Protein 8FFF (pdb70)

Sequence (351 aa):
KENICIVFGGKEHEVSILTAQNVLNAIDKDKYHVDIIYITNDGDWRKQNNITAEIKSTDELHLENGEALEISQLLKESSSGQPYDAVFPLLHGPNGEDGTIQGLFEVLDVPYVGNGVLSAASSMDKLVMKQLFEHRGLPQLPYISFLRSEYEKYEHNILKLVNDKLNYPVFVKPANLGSSVGISKCNNEAELKEGIKEAFQFDRKLVIEQGVNAREIEVAVLGNDYPEATWPGEVVKDVAFYDYKKYKDGKVQLQIPADLDEDVQLTLRNMALEAFKATDCSGLVRADFFVTEDNQIYINETNAMPGFTAFSMYPKLWENMGLSYPELITKLIELAKERHQDKQKNKYKID

InterPro domains:
  IPR000291 D-alanine--D-alanine ligase/VANA/B/C, conserved site [PS00843] (96-107)
  IPR000291 D-alanine--D-alanine ligase/VANA/B/C, conserved site [PS00844] (284-312)
  IPR005905 D-alanine--D-alanine ligase [MF_00047] (4-342)
  IPR005905 D-alanine--D-alanine ligase [PIRSF039102] (1-349)
  IPR005905 D-alanine--D-alanine ligase [TIGR01205] (6-341)
  IPR011095 D-alanine--D-alanine ligase, C-terminal [PF07478] (136-339)
  IPR011127 D-alanine--D-alanine ligase, N-terminal domain [PF01820] (5-118)
  IPR011761 ATP-grasp fold [PS50975] (134-339)
  IPR013815 ATP-grasp fold, subdomain 1 [G3DSA:3.30.1490.20] (144-216)
  IPR016185 Pre-ATP-grasp domain superfamily [SSF52440] (3-128)

Foldseek 3Di:
DAEEEEEAAELPGPLRLLLVLQLLQLADLVVYFYKYWYQYVVRFIFIDAGDRDRDPDSVPPCHPVHDGDDPLVRQQAHPVGHHHLEYEYSYDYLCRQLQNVLVVCVVSLHQYFFWHRQLSNQLQFQVSLVVLCVVLPFFAFFKDKDFQVCCVPQVVPRQVVCVVGEAPFKWKAAGRDPACQLIDTDGHPVRVVVSNVSNVVPHGMIMIGHDDFFFKKKWKWFAAPDIFIFQIKGQDDPGGDDDSDPPDDDAGDMDPNHPDDPVLRVVVRVSQVSSCVSSNIFGIKMWIWGQHPVGDIHTDGIHRNASRRQRDDNQVRVVVVVQHSSNSSVSSSVSSSVVSVVVVVVVVVVD

Organism: Staphylococcus aureus (NCBI:txid1280)

Solvent-accessible surface area: 17042 Å² total; per-residue (Å²): 154,40,9,0,0,0,0,0,0,3,133,105,6,133,103,4,10,84,8,0,24,31,0,0,56,18,9,80,38,121,98,4,26,0,0,3,0,19,12,14,86,114,22,56,17,57,15,19,82,69,10,94,60,96,8,141,53,56,135,71,7,98,36,98,123,11,105,61,91,140,62,71,53,2,2,66,92,2,46,55,40,101,95,12,46,0,0,0,6,8,20,54,10,98,65,6,24,42,3,66,9,10,20,51,0,67,129,64,101,12,16,10,0,4,6,3,64,130,4,2,39,5,6,48,19,27,25,50,0,8,97,61,0,109,170,108,63,13,48,28,8,46,29,13,37,9,59,107,52,73,14,124,151,114,56,149,90,21,4,129,86,0,86,91,117,2,103,55,42,0,26,0,28,6,0,64,45,68,53,51,70,15,40,42,103,2,84,71,73,78,73,0,58,62,6,0,144,104,0,35,151,97,20,137,28,0,0,0,6,30,17,45,120,16,57,68,0,23,0,0,0,14,8,32,107,191,12,110,6,0,75,0,0,11,43,68,74,151,97,48,96,108,46,63,96,105,149,126,144,71,157,91,136,47,75,35,56,3,118,14,80,72,93,10,19,86,58,0,54,88,36,0,36,58,0,4,94,15,3,108,10,11,3,0,0,30,0,14,1,30,0,21,146,92,56,89,22,33,3,26,55,6,41,5,42,2,36,4,21,30,128,20,15,0,3,57,0,22,83,65,70,64,41,43,25,65,92,0,1,31,86,1,0,56,16,5,63,104,50,38,102,59,79,77,116,92,67,64,82,137,163

Radius of gyration: 21.11 Å; Cα contacts (8 Å, |Δi|>4): 730; chains: 1; bounding box: 56×54×46 Å

Nearest PDB structures (foldseek):
  8fff-assembly1_A-2  TM=1.002E+00  e=1.259E-80  Staphylococcus aureus
  7u9k-assembly1_B  TM=9.179E-01  e=7.036E-63  Staphylococcus aureus subsp. aureus NCTC 8325
  3i12-assembly1_A  TM=8.547E-01  e=3.745E-39  Salmonella enterica subsp. enterica serovar Typhimurium
  8evx-assembly1_B  TM=8.516E-01  e=2.551E-30  Pseudomonas aeruginosa PAO1
  8evv-assembly1_A  TM=8.169E-01  e=9.381E-30  Pseudomonas aeruginosa PAO1

Secondary structure (DSSP, 8-state):
-EEEEEEEE----HHHHHHHHHHHHTS-TTTEEEEEEEE-TT--EEEEEEE-S---SGGGS-GGGSB---HHHHHHS-TTSSPPSEEEEEE-STTTSSSHHHHHHHHTT--BSS--HHHHHHHHSHHHHHHHHHHHT-----EEEEEHHHHHHHHHHHHHHHHHHS-SSEEEEESS-SSSTT-EEESSHHHHHHHHHHHTTT-SEEEEEE----EEEEEEEEESSS-EEPPPEEE--SS--------SSSS--EESS-S--HHHHHHHHHHHHHHHHHTT--EEEEEEEEE-TT--EEEEEEESS---STTSHHHHHHHHTT--HHHHHHHHHHHHHHHHHHHHHHHHHT-

Structure (mmCIF, N/CA/C/O backbone):
data_8FFF
#
_entry.id   8FFF
#
_cell.length_a   55.123
_cell.length_b   65.817
_cell.length_c   99.423
_cell.angle_alpha   90.00
_cell.angle_beta   90.00
_cell.angle_gamma   90.00
#
_symmetry.space_group_name_H-M   'P 2 21 21'
#
loop_
_entity.id
_entity.type
_entity.pdbx_description
1 polymer 'D-alanine--D-alanine ligase'
2 non-polymer 'ACETATE ION'
3 water water
#
loop_
_atom_site.group_PDB
_atom_site.id
_atom_site.type_symbol
_atom_site.label_atom_id
_atom_site.label_alt_id
_atom_site.label_comp_id
_atom_site.label_asym_id
_atom_site.label_entity_id
_atom_site.label_seq_id
_atom_site.pdbx_PDB_ins_code
_atom_site.Cartn_x
_atom_site.Cartn_y
_atom_site.Cartn_z
_atom_site.occupancy
_atom_site.B_iso_or_equiv
_atom_site.auth_seq_id
_atom_site.auth_comp_id
_atom_site.auth_asym_id
_atom_site.auth_atom_id
_atom_site.pdbx_PDB_model_num
ATOM 1 N N . LYS A 1 1 ? -29.372 15.225 22.101 1.00 52.04 3 LYS A N 1
ATOM 2 C CA . LYS A 1 1 ? -28.701 13.928 21.939 1.00 53.23 3 LYS A CA 1
ATOM 3 C C . LYS A 1 1 ? -28.034 13.778 20.586 1.00 51.04 3 LYS A C 1
ATOM 4 O O . LYS A 1 1 ? -28.549 14.268 19.582 1.00 50.27 3 LYS A O 1
ATOM 10 N N . GLU A 1 2 ? -26.898 13.080 20.568 1.00 52.90 4 GLU A N 1
ATOM 11 C CA . GLU A 1 2 ? -26.247 12.619 19.351 1.00 51.00 4 GLU A CA 1
ATOM 12 C C . GLU A 1 2 ? -26.823 11.262 18.949 1.00 48.86 4 GLU A C 1
ATOM 13 O O . GLU A 1 2 ? -27.474 10.576 19.744 1.00 46.25 4 GLU A O 1
ATOM 19 N N . ASN A 1 3 ? -26.590 10.886 17.691 1.00 46.81 5 ASN A N 1
ATOM 20 C CA . ASN A 1 3 ? -27.253 9.740 17.078 1.00 44.85 5 ASN A CA 1
ATOM 21 C C . ASN A 1 3 ? -26.200 8.755 16.600 1.00 43.81 5 ASN A C 1
ATOM 22 O O . ASN A 1 3 ? -25.429 9.070 15.689 1.00 41.02 5 ASN A O 1
ATOM 27 N N . ILE A 1 4 ? -26.195 7.559 17.198 1.00 42.42 6 ILE A N 1
ATOM 28 C CA . ILE A 1 4 ? -25.160 6.557 16.987 1.00 41.74 6 ILE A CA 1
ATOM 29 C C . ILE A 1 4 ? -25.801 5.288 16.445 1.00 42.81 6 ILE A C 1
ATOM 30 O O . ILE A 1 4 ? -26.931 4.942 16.808 1.00 39.77 6 ILE A O 1
ATOM 35 N N . CYS A 1 5 ? -25.077 4.604 15.556 1.00 38.17 7 CYS A N 1
ATOM 36 C CA . CYS A 1 5 ? -25.466 3.287 15.062 1.00 39.88 7 CYS A CA 1
ATOM 37 C C . CYS A 1 5 ? -24.272 2.343 15.167 1.00 36.34 7 CYS A C 1
ATOM 38 O O . CYS A 1 5 ? -23.202 2.615 14.608 1.00 37.41 7 CYS A O 1
ATOM 41 N N . ILE A 1 6 ? -24.449 1.255 15.902 1.00 33.62 8 ILE A N 1
ATOM 42 C CA . ILE A 1 6 ? -23.442 0.206 16.030 1.00 38.48 8 ILE A CA 1
ATOM 43 C C . ILE A 1 6 ? -23.785 -0.907 15.045 1.00 38.84 8 ILE A C 1
ATOM 44 O O . ILE A 1 6 ? -24.904 -1.440 15.067 1.00 38.44 8 ILE A O 1
ATOM 49 N N . VAL A 1 7 ? -22.840 -1.242 14.156 1.00 37.19 9 VAL A N 1
ATOM 50 C CA . VAL A 1 7 ? -22.986 -2.370 13.231 1.00 37.34 9 VAL A CA 1
ATOM 51 C C . VAL A 1 7 ? -22.121 -3.520 13.735 1.00 39.93 9 VAL A C 1
ATOM 52 O O . VAL A 1 7 ? -20.919 -3.344 13.974 1.00 38.35 9 VAL A O 1
ATOM 56 N N . PHE A 1 8 ? -22.724 -4.694 13.914 1.00 37.68 10 PHE A N 1
ATOM 57 C CA . PHE A 1 8 ? -22.025 -5.816 14.529 1.00 38.88 10 PHE A CA 1
ATOM 58 C C . PHE A 1 8 ? -22.478 -7.125 13.880 1.00 41.20 10 PHE A C 1
ATOM 59 O O . PHE A 1 8 ? -23.433 -7.161 13.103 1.00 39.66 10 PHE A O 1
ATOM 67 N N . GLY A 1 9 ? -21.773 -8.208 14.190 1.00 43.41 11 GLY A N 1
ATOM 68 C CA . GLY A 1 9 ? -22.011 -9.496 13.536 1.00 45.63 11 GLY A CA 1
ATOM 69 C C . GLY A 1 9 ? -21.068 -9.705 12.353 1.00 46.92 11 GLY A C 1
ATOM 70 O O . GLY A 1 9 ? -19.863 -9.662 12.522 1.00 51.01 11 GLY A O 1
ATOM 71 N N . GLY A 1 10 ? -21.634 -9.933 11.170 1.00 46.62 12 GLY A N 1
ATOM 72 C CA . GLY A 1 10 ? -20.849 -10.016 9.950 1.00 50.44 12 GLY A CA 1
ATOM 73 C C . GLY A 1 10 ? -20.956 -11.330 9.192 1.00 58.23 12 GLY A C 1
ATOM 74 O O . GLY A 1 10 ? -21.128 -12.392 9.802 1.00 60.08 12 GLY A O 1
ATOM 75 N N . LYS A 1 11 ? -20.846 -11.277 7.865 1.00 55.91 13 LYS A N 1
ATOM 76 C CA . LYS A 1 11 ? -20.911 -12.476 7.023 1.00 58.75 13 LYS A CA 1
ATOM 77 C C . LYS A 1 11 ? -19.751 -13.449 7.263 1.00 61.58 13 LYS A C 1
ATOM 78 O O . LYS A 1 11 ? -18.648 -13.048 7.647 1.00 62.21 13 LYS A O 1
ATOM 84 N N . GLU A 1 14 ? -18.379 -16.010 12.039 1.00 58.28 16 GLU A N 1
ATOM 85 C CA . GLU A 1 14 ? -18.690 -16.317 13.438 1.00 57.63 16 GLU A CA 1
ATOM 86 C C . GLU A 1 14 ? -18.794 -15.031 14.268 1.00 62.81 16 GLU A C 1
ATOM 87 O O . GLU A 1 14 ? -17.975 -14.118 14.165 1.00 62.51 16 GLU A O 1
ATOM 89 N N . HIS A 1 15 ? -19.800 -14.995 15.131 1.00 61.40 17 HIS A N 1
ATOM 90 C CA . HIS A 1 15 ? -20.326 -13.750 15.655 1.00 58.45 17 HIS A CA 1
ATOM 91 C C . HIS A 1 15 ? -20.117 -13.555 17.135 1.00 54.80 17 HIS A C 1
ATOM 92 O O . HIS A 1 15 ? -20.307 -12.440 17.624 1.00 53.24 17 HIS A O 1
ATOM 99 N N . GLU A 1 16 ? -19.780 -14.604 17.869 1.00 52.82 18 GLU A N 1
ATOM 100 C CA . GLU A 1 16 ? -19.996 -14.524 19.299 1.00 55.32 18 GLU A CA 1
ATOM 101 C C . GLU A 1 16 ? -19.132 -13.444 19.933 1.00 49.28 18 GLU A C 1
ATOM 102 O O . GLU A 1 16 ? -19.574 -12.779 20.874 1.00 47.78 18 GLU A O 1
ATOM 108 N N . VAL A 1 17 ? -17.938 -13.198 19.391 1.00 49.40 19 VAL A N 1
ATOM 109 C CA . VAL A 1 17 ? -17.108 -12.113 19.910 1.00 46.63 19 VAL A CA 1
ATOM 110 C C . VAL A 1 17 ? -17.732 -10.764 19.564 1.00 43.62 19 VAL A C 1
ATOM 111 O O . VAL A 1 17 ? -17.906 -9.902 20.431 1.00 41.26 19 VAL A O 1
ATOM 115 N N . SER A 1 18 ? -18.089 -10.578 18.291 1.00 42.56 20 SER A N 1
ATOM 116 C CA . SER A 1 18 ? -18.731 -9.348 17.840 1.00 44.20 20 SER A CA 1
ATOM 117 C C . SER A 1 18 ? -19.995 -9.046 18.633 1.00 45.14 20 SER A C 1
ATOM 118 O O . SER A 1 18 ? -20.272 -7.886 18.940 1.00 43.20 20 SER A O 1
ATOM 121 N N . ILE A 1 19 ? -20.779 -10.074 18.976 1.00 46.02 21 ILE A N 1
ATOM 122 C CA . ILE A 1 19 ? -21.999 -9.825 19.742 1.00 45.47 21 ILE A CA 1
ATOM 123 C C . ILE A 1 19 ? -21.659 -9.447 21.180 1.00 43.51 21 ILE A C 1
ATOM 124 O O . ILE A 1 19 ? -22.233 -8.504 21.739 1.00 40.45 21 ILE A O 1
ATOM 129 N N . LEU A 1 20 ? -20.710 -10.154 21.795 1.00 41.05 22 LEU A N 1
ATOM 130 C CA . LEU A 1 20 ? -20.273 -9.760 23.133 1.00 43.19 22 LEU A CA 1
ATOM 131 C C . LEU A 1 20 ? -19.710 -8.344 23.133 1.00 42.97 22 LEU A C 1
ATOM 132 O O . LEU A 1 20 ? -19.923 -7.572 24.080 1.00 43.16 22 LEU A O 1
ATOM 137 N N . THR A 1 21 ? -18.979 -7.994 22.080 1.00 41.81 23 THR A N 1
ATOM 138 C CA . THR A 1 21 ? -18.428 -6.659 21.961 1.00 39.01 23 THR A CA 1
ATOM 139 C C . THR A 1 21 ? -19.539 -5.627 21.882 1.00 42.06 23 THR A C 1
ATOM 140 O O . THR A 1 21 ? -19.503 -4.602 22.575 1.00 42.02 23 THR A O 1
ATOM 144 N N . ALA A 1 22 ? -20.535 -5.880 21.034 1.00 39.36 24 ALA A N 1
ATOM 145 C CA . ALA A 1 22 ? -21.612 -4.914 20.873 1.00 39.84 24 ALA A CA 1
ATOM 146 C C . ALA A 1 22 ? -22.392 -4.749 22.173 1.00 42.68 24 ALA A C 1
ATOM 147 O O . ALA A 1 22 ? -22.831 -3.642 22.502 1.00 40.42 24 ALA A O 1
ATOM 149 N N . GLN A 1 23 ? -22.551 -5.833 22.942 1.00 38.73 25 GLN A N 1
ATOM 150 C CA . GLN A 1 23 ? -23.134 -5.710 24.276 1.00 41.84 25 GLN A CA 1
ATOM 151 C C . GLN A 1 23 ? -22.302 -4.788 25.165 1.00 44.39 25 GLN A C 1
ATOM 152 O O . GLN A 1 23 ? -22.845 -3.916 25.851 1.00 44.91 25 GLN A O 1
ATOM 158 N N . ASN A 1 24 ? -20.975 -4.958 25.161 1.00 42.23 26 ASN A N 1
ATOM 159 C CA . ASN A 1 24 ? -20.113 -4.120 26.002 1.00 41.57 26 ASN A CA 1
ATOM 160 C C . ASN A 1 24 ? -20.167 -2.663 25.569 1.00 41.28 26 ASN A C 1
ATOM 161 O O . ASN A 1 24 ? -20.291 -1.758 26.402 1.00 43.35 26 ASN A O 1
ATOM 166 N N . VAL A 1 25 ? -20.039 -2.415 24.266 1.00 40.73 27 VAL A N 1
ATOM 167 C CA . VAL A 1 25 ? -20.053 -1.043 23.780 1.00 39.88 27 VAL A CA 1
ATOM 168 C C . VAL A 1 25 ? -21.396 -0.393 24.080 1.00 43.90 27 VAL A C 1
ATOM 169 O O . VAL A 1 25 ? -21.461 0.793 24.432 1.00 42.53 27 VAL A O 1
ATOM 173 N N . LEU A 1 26 ? -22.482 -1.170 23.997 1.00 40.68 28 LEU A N 1
ATOM 174 C CA . LEU A 1 26 ? -23.810 -0.622 24.253 1.00 43.83 28 LEU A CA 1
ATOM 175 C C . LEU A 1 26 ? -23.976 -0.241 25.717 1.00 44.39 28 LEU A C 1
ATOM 176 O O . LEU A 1 26 ? -24.468 0.847 26.038 1.00 47.90 28 LEU A O 1
ATOM 181 N N . ASN A 1 27 ? -23.581 -1.131 26.621 1.00 43.54 29 ASN A N 1
ATOM 182 C CA . ASN A 1 27 ? -23.775 -0.884 28.042 1.00 44.92 29 ASN A CA 1
ATOM 183 C C . ASN A 1 27 ? -22.835 0.186 28.584 1.00 47.96 29 ASN A C 1
ATOM 184 O O . ASN A 1 27 ? -22.980 0.603 29.739 1.00 49.99 29 ASN A O 1
ATOM 189 N N . ALA A 1 28 ? -21.884 0.642 27.777 1.00 45.01 30 ALA A N 1
ATOM 190 C CA . ALA A 1 28 ? -20.930 1.658 28.179 1.00 45.09 30 ALA A CA 1
ATOM 191 C C . ALA A 1 28 ? -21.215 3.006 27.532 1.00 45.26 30 ALA A C 1
ATOM 192 O O . ALA A 1 28 ? -20.410 3.926 27.673 1.00 46.96 30 ALA A O 1
ATOM 194 N N . ILE A 1 29 ? -22.348 3.147 26.842 1.00 46.39 31 ILE A N 1
ATOM 195 C CA . ILE A 1 29 ? -22.738 4.392 26.183 1.00 50.64 31 ILE A CA 1
ATOM 196 C C . ILE A 1 29 ? -23.828 5.071 26.998 1.00 52.15 31 ILE A C 1
ATOM 197 O O . ILE A 1 29 ? -24.861 4.457 27.299 1.00 52.74 31 ILE A O 1
ATOM 202 N N . ASP A 1 30 ? -23.625 6.345 27.325 1.00 54.92 32 ASP A N 1
ATOM 203 C CA . ASP A 1 30 ? -24.603 7.092 28.116 1.00 55.08 32 ASP A CA 1
ATOM 204 C C . ASP A 1 30 ? -25.864 7.277 27.286 1.00 56.05 32 ASP A C 1
ATOM 205 O O . ASP A 1 30 ? -25.915 8.120 26.389 1.00 57.64 32 ASP A O 1
ATOM 210 N N . LYS A 1 31 ? -26.907 6.509 27.590 1.00 54.47 33 LYS A N 1
ATOM 211 C CA . LYS A 1 31 ? -28.135 6.682 26.826 1.00 60.07 33 LYS A CA 1
ATOM 212 C C . LYS A 1 31 ? -28.746 8.072 27.007 1.00 64.06 33 LYS A C 1
ATOM 213 O O . LYS A 1 31 ? -29.717 8.402 26.314 1.00 62.35 33 LYS A O 1
ATOM 219 N N . ASP A 1 32 ? -28.188 8.901 27.891 1.00 66.46 34 ASP A N 1
ATOM 220 C CA . ASP A 1 32 ? -28.647 10.276 28.053 1.00 68.83 34 ASP A CA 1
ATOM 221 C C . ASP A 1 32 ? -27.994 11.224 27.059 1.00 68.12 34 ASP A C 1
ATOM 222 O O . ASP A 1 32 ? -28.629 12.199 26.634 1.00 69.20 34 ASP A O 1
ATOM 227 N N . LYS A 1 33 ? -26.737 10.950 26.695 1.00 61.60 35 LYS A N 1
ATOM 228 C CA . LYS A 1 33 ? -25.989 11.717 25.706 1.00 61.63 35 LYS A CA 1
ATOM 229 C C . LYS A 1 33 ? -26.220 11.236 24.272 1.00 59.15 35 LYS A C 1
ATOM 230 O O . LYS A 1 33 ? -26.027 12.017 23.333 1.00 56.70 35 LYS A O 1
ATOM 236 N N . TYR A 1 34 ? -26.646 9.982 24.076 1.00 59.65 36 TYR A N 1
ATOM 237 C CA . TYR A 1 34 ? -26.691 9.364 22.755 1.00 54.34 36 TYR A CA 1
ATOM 238 C C . TYR A 1 34 ? -28.006 8.638 22.513 1.00 51.00 36 TYR A C 1
ATOM 239 O O . TYR A 1 34 ? -28.526 7.957 23.401 1.00 51.03 36 TYR A O 1
ATOM 248 N N . HIS A 1 35 ? -28.528 8.786 21.294 1.00 49.69 37 HIS A N 1
ATOM 249 C CA . HIS A 1 35 ? -29.589 7.934 20.761 1.00 47.80 37 HIS A CA 1
ATOM 250 C C . HIS A 1 35 ? -28.948 6.795 19.968 1.00 46.41 37 HIS A C 1
ATOM 251 O O . HIS A 1 35 ? -28.282 7.047 18.959 1.00 47.15 37 HIS A O 1
ATOM 258 N N . VAL A 1 36 ? -29.152 5.551 20.400 1.00 45.05 38 VAL A N 1
ATOM 259 C CA . VAL A 1 36 ? -28.395 4.421 19.859 1.00 46.32 38 VAL A CA 1
ATOM 260 C C . VAL A 1 36 ? -29.329 3.454 19.141 1.00 44.50 38 VAL A C 1
ATOM 261 O O . VAL A 1 36 ? -30.239 2.883 19.754 1.00 44.46 38 VAL A O 1
ATOM 265 N N . ASP A 1 37 ? -29.114 3.288 17.846 1.00 41.48 39 ASP A N 1
ATOM 266 C CA . ASP A 1 37 ? -29.609 2.146 17.095 1.00 42.53 39 ASP A CA 1
ATOM 267 C C . ASP A 1 37 ? -28.458 1.174 16.889 1.00 43.03 39 ASP A C 1
ATOM 268 O O . ASP A 1 37 ? -27.282 1.535 17.032 1.00 37.10 39 ASP A O 1
ATOM 273 N N . ILE A 1 38 ? -28.803 -0.062 16.518 1.00 40.46 40 ILE A N 1
ATOM 274 C CA . ILE A 1 38 ? -27.805 -1.066 16.152 1.00 40.22 40 ILE A CA 1
ATOM 275 C C . ILE A 1 38 ? -28.298 -1.823 14.926 1.00 41.91 40 ILE A C 1
ATOM 276 O O . ILE A 1 38 ? -29.505 -2.058 14.764 1.00 40.71 40 ILE A O 1
ATOM 281 N N . ILE A 1 39 ? -27.359 -2.201 14.059 1.00 37.63 41 ILE A N 1
ATOM 282 C CA . ILE A 1 39 ? -27.630 -3.063 12.916 1.00 40.42 41 ILE A CA 1
ATOM 283 C C . ILE A 1 39 ? -26.788 -4.326 13.057 1.00 42.07 41 ILE A C 1
ATOM 284 O O . ILE A 1 39 ? -25.569 -4.252 13.259 1.00 39.88 41 ILE A O 1
ATOM 289 N N . TYR A 1 40 ? -27.446 -5.478 12.969 1.00 41.88 42 TYR A N 1
ATOM 290 C CA . TYR A 1 40 ? -26.814 -6.790 13.056 1.00 41.36 42 TYR A CA 1
ATOM 291 C C . TYR A 1 40 ? -26.712 -7.399 11.671 1.00 43.82 42 TYR A C 1
ATOM 292 O O . TYR A 1 40 ? -27.729 -7.540 10.977 1.00 46.78 42 TYR A O 1
ATOM 301 N N . ILE A 1 41 ? -25.505 -7.795 11.287 1.00 43.42 43 ILE A N 1
ATOM 302 C CA . ILE A 1 41 ? -25.285 -8.485 10.021 1.00 46.92 43 ILE A CA 1
ATOM 303 C C . ILE A 1 41 ? -25.208 -9.985 10.305 1.00 47.60 43 ILE A C 1
ATOM 304 O O . ILE A 1 41 ? -24.303 -10.454 11.000 1.00 48.79 43 ILE A O 1
ATOM 309 N N . THR A 1 42 ? -26.176 -10.738 9.798 1.00 49.45 44 THR A N 1
ATOM 310 C CA . THR A 1 42 ? -26.201 -12.189 9.963 1.00 54.67 44 THR A CA 1
ATOM 311 C C . THR A 1 42 ? -25.077 -12.858 9.170 1.00 57.75 44 THR A C 1
ATOM 312 O O . THR A 1 42 ? -24.489 -12.267 8.259 1.00 56.75 44 THR A O 1
ATOM 316 N N . ASN A 1 43 ? -24.785 -14.120 9.519 1.00 59.15 45 ASN A N 1
ATOM 317 C CA . ASN A 1 43 ? -23.847 -14.894 8.701 1.00 62.18 45 ASN A CA 1
ATOM 318 C C . ASN A 1 43 ? -24.280 -14.965 7.254 1.00 60.46 45 ASN A C 1
ATOM 319 O O . ASN A 1 43 ? -23.428 -14.998 6.363 1.00 62.75 45 ASN A O 1
ATOM 324 N N . ASP A 1 44 ? -25.587 -14.960 6.999 1.00 61.82 46 ASP A N 1
ATOM 325 C CA . ASP A 1 44 ? -26.081 -14.870 5.631 1.00 65.35 46 ASP A CA 1
ATOM 326 C C . ASP A 1 44 ? -25.665 -13.572 4.941 1.00 66.76 46 ASP A C 1
ATOM 327 O O . ASP A 1 44 ? -25.629 -13.529 3.706 1.00 68.18 46 ASP A O 1
ATOM 332 N N . GLY A 1 45 ? -25.362 -12.515 5.697 1.00 63.63 47 GLY A N 1
ATOM 333 C CA . GLY A 1 45 ? -25.131 -11.205 5.126 1.00 59.84 47 GLY A CA 1
ATOM 334 C C . GLY A 1 45 ? -26.311 -10.258 5.207 1.00 57.63 47 GLY A C 1
ATOM 335 O O . GLY A 1 45 ? -26.174 -9.090 4.822 1.00 55.56 47 GLY A O 1
ATOM 336 N N . ASP A 1 46 ? -27.456 -10.721 5.705 1.00 58.21 48 ASP A N 1
ATOM 337 C CA . ASP A 1 46 ? -28.647 -9.886 5.824 1.00 56.27 48 ASP A CA 1
ATOM 338 C C . ASP A 1 46 ? -28.488 -8.851 6.937 1.00 50.48 48 ASP A C 1
ATOM 339 O O . ASP A 1 46 ? -27.935 -9.141 8.003 1.00 49.33 48 ASP A O 1
ATOM 344 N N . TRP A 1 47 ? -28.987 -7.637 6.686 1.00 52.77 49 TRP A N 1
ATOM 345 C CA . TRP A 1 47 ? -28.929 -6.535 7.645 1.00 50.88 49 TRP A CA 1
ATOM 346 C C . TRP A 1 47 ? -30.264 -6.410 8.369 1.00 48.75 49 TRP A C 1
ATOM 347 O O . TRP A 1 47 ? -31.312 -6.262 7.730 1.00 52.16 49 TRP A O 1
ATOM 358 N N . ARG A 1 48 ? -30.225 -6.472 9.697 1.00 48.88 50 ARG A N 1
ATOM 359 C CA . ARG A 1 48 ? -31.424 -6.371 10.527 1.00 49.42 50 ARG A CA 1
ATOM 360 C C . ARG A 1 48 ? -31.215 -5.313 11.598 1.00 45.46 50 ARG A C 1
ATOM 361 O O . ARG A 1 48 ? -30.293 -5.426 12.416 1.00 42.44 50 ARG A O 1
ATOM 369 N N . LYS A 1 49 ? -32.085 -4.310 11.609 1.00 48.51 51 LYS A N 1
ATOM 370 C CA . LYS A 1 49 ? -31.927 -3.157 12.483 1.00 48.96 51 LYS A CA 1
ATOM 371 C C . LYS A 1 49 ? -32.760 -3.331 13.748 1.00 45.81 51 LYS A C 1
ATOM 372 O O . LYS A 1 49 ? -33.825 -3.951 13.736 1.00 46.56 51 LYS A O 1
ATOM 378 N N . GLN A 1 50 ? -32.231 -2.810 14.855 1.00 45.14 52 GLN A N 1
ATOM 379 C CA . GLN A 1 50 ? -32.947 -2.722 16.119 1.00 43.99 52 GLN A CA 1
ATOM 380 C C . GLN A 1 50 ? -32.794 -1.293 16.605 1.00 44.29 52 GLN A C 1
ATOM 381 O O . GLN A 1 50 ? -31.670 -0.782 16.701 1.00 39.85 52 GLN A O 1
ATOM 387 N N . ASN A 1 51 ? -33.922 -0.669 16.929 1.00 45.09 53 ASN A N 1
ATOM 388 C CA . ASN A 1 51 ? -34.007 0.768 17.147 1.00 47.32 53 ASN A CA 1
ATOM 389 C C . ASN A 1 51 ? -33.939 1.110 18.628 1.00 47.43 53 ASN A C 1
ATOM 390 O O . ASN A 1 51 ? -34.562 0.441 19.457 1.00 46.20 53 ASN A O 1
ATOM 395 N N . ASN A 1 52 ? -33.183 2.161 18.952 1.00 48.03 54 ASN A N 1
ATOM 396 C CA . ASN A 1 52 ? -33.365 2.911 20.197 1.00 48.48 54 ASN A CA 1
ATOM 397 C C . ASN A 1 52 ? -33.129 2.033 21.432 1.00 48.70 54 ASN A C 1
ATOM 398 O O . ASN A 1 52 ? -34.035 1.754 22.219 1.00 47.40 54 ASN A O 1
ATOM 403 N N . ILE A 1 53 ? -31.874 1.619 21.595 1.00 48.26 55 ILE A N 1
ATOM 404 C CA . ILE A 1 53 ? -31.484 0.990 22.848 1.00 50.34 55 ILE A CA 1
ATOM 405 C C . ILE A 1 53 ? -31.503 2.055 23.934 1.00 52.64 55 ILE A C 1
ATOM 406 O O . ILE A 1 53 ? -31.011 3.176 23.735 1.00 50.45 55 ILE A O 1
ATOM 411 N N . THR A 1 54 ? -32.136 1.727 25.066 1.00 52.39 56 THR A N 1
ATOM 412 C CA . THR A 1 54 ? -32.367 2.691 26.133 1.00 53.76 56 THR A CA 1
ATOM 413 C C . THR A 1 54 ? -32.108 2.130 27.516 1.00 58.33 56 THR A C 1
ATOM 414 O O . THR A 1 54 ? -32.137 2.897 28.485 1.00 58.13 56 THR A O 1
ATOM 418 N N . ALA A 1 55 ? -31.879 0.831 27.647 1.00 59.43 57 ALA A N 1
ATOM 419 C CA . ALA A 1 55 ? -31.561 0.195 28.911 1.00 59.89 57 ALA A CA 1
ATOM 420 C C . ALA A 1 55 ? -30.277 -0.601 28.749 1.00 57.86 57 ALA A C 1
ATOM 421 O O . ALA A 1 55 ? -29.730 -0.733 27.649 1.00 55.09 57 ALA A O 1
ATOM 423 N N . GLU A 1 56 ? -29.792 -1.130 29.866 1.00 58.38 58 GLU A N 1
ATOM 424 C CA . GLU A 1 56 ? -28.670 -2.052 29.816 1.00 58.21 58 GLU A CA 1
ATOM 425 C C . GLU A 1 56 ? -29.079 -3.361 29.156 1.00 57.27 58 GLU A C 1
ATOM 426 O O . GLU A 1 56 ? -30.161 -3.891 29.419 1.00 62.89 58 GLU A O 1
ATOM 432 N N . ILE A 1 57 ? -28.207 -3.887 28.299 1.00 60.82 59 ILE A N 1
ATOM 433 C CA . ILE A 1 57 ? -28.419 -5.192 27.672 1.00 60.90 59 ILE A CA 1
ATOM 434 C C . ILE A 1 57 ? -27.828 -6.244 28.608 1.00 60.43 59 ILE A C 1
ATOM 435 O O . ILE A 1 57 ? -26.617 -6.447 28.656 1.00 56.35 59 ILE A O 1
ATOM 440 N N . LYS A 1 58 ? -28.692 -6.931 29.353 1.00 59.97 60 LYS A N 1
ATOM 441 C CA . LYS A 1 58 ? -28.202 -7.856 30.370 1.00 60.14 60 LYS A CA 1
ATOM 442 C C . LYS A 1 58 ? -27.897 -9.231 29.796 1.00 62.16 60 LYS A C 1
ATOM 443 O O . LYS A 1 58 ? -27.027 -9.935 30.319 1.00 64.38 60 LYS A O 1
ATOM 449 N N . SER A 1 59 ? -28.579 -9.618 28.720 1.00 65.71 61 SER A N 1
ATOM 450 C CA . SER A 1 59 ? -28.335 -10.877 28.031 1.00 64.16 61 SER A CA 1
ATOM 451 C C . SER A 1 59 ? -28.471 -10.648 26.532 1.00 61.94 61 SER A C 1
ATOM 452 O O . SER A 1 59 ? -29.172 -9.737 26.085 1.00 62.11 61 SER A O 1
ATOM 455 N N . THR A 1 60 ? -27.800 -11.496 25.751 1.00 58.69 62 THR A N 1
ATOM 456 C CA . THR A 1 60 ? -27.918 -11.395 24.300 1.00 60.01 62 THR A CA 1
ATOM 457 C C . THR A 1 60 ? -29.343 -11.648 23.799 1.00 64.12 62 THR A C 1
ATOM 458 O O . THR A 1 60 ? -29.680 -11.198 22.696 1.00 63.56 62 THR A O 1
ATOM 462 N N . ASP A 1 61 ? -30.189 -12.337 24.582 1.00 60.47 63 ASP A N 1
ATOM 463 C CA . ASP A 1 61 ? -31.592 -12.514 24.201 1.00 64.50 63 ASP A CA 1
ATOM 464 C C . ASP A 1 61 ? -32.285 -11.195 23.901 1.00 65.49 63 ASP A C 1
ATOM 465 O O . ASP A 1 61 ? -33.175 -11.144 23.043 1.00 67.39 63 ASP A O 1
ATOM 470 N N . GLU A 1 62 ? -31.927 -10.127 24.621 1.00 68.77 64 GLU A N 1
ATOM 471 C CA . GLU A 1 62 ? -32.544 -8.824 24.399 1.00 68.63 64 GLU A CA 1
ATOM 472 C C . GLU A 1 62 ? -32.186 -8.229 23.048 1.00 65.63 64 GLU A C 1
ATOM 473 O O . GLU A 1 62 ? -32.816 -7.251 22.631 1.00 65.56 64 GLU A O 1
ATOM 479 N N . LEU A 1 63 ? -31.197 -8.784 22.362 1.00 58.94 65 LEU A N 1
ATOM 480 C CA . LEU A 1 63 ? -30.833 -8.272 21.058 1.00 56.00 65 LEU A CA 1
ATOM 481 C C . LEU A 1 63 ? -31.738 -8.940 20.039 1.00 52.50 65 LEU A C 1
ATOM 482 O O . LEU A 1 63 ? -31.941 -10.154 20.090 1.00 53.05 65 LEU A O 1
ATOM 487 N N . HIS A 1 64 ? -32.319 -8.147 19.139 1.00 50.38 66 HIS A N 1
ATOM 488 C CA . HIS A 1 64 ? -33.218 -8.733 18.150 1.00 48.33 66 HIS A CA 1
ATOM 489 C C . HIS A 1 64 ? -32.452 -9.602 17.161 1.00 46.88 66 HIS A C 1
ATOM 490 O O . HIS A 1 64 ? -33.012 -10.557 16.620 1.00 47.01 66 HIS A O 1
ATOM 497 N N . LEU A 1 65 ? -31.170 -9.299 16.940 1.00 47.47 67 LEU A N 1
ATOM 498 C CA . LEU A 1 65 ? -30.285 -10.070 16.065 1.00 47.06 67 LEU A CA 1
ATOM 499 C C . LEU A 1 65 ? -30.910 -10.300 14.689 1.00 49.18 67 LEU A C 1
ATOM 500 O O . LEU A 1 65 ? -31.194 -9.333 13.970 1.00 48.20 67 LEU A O 1
ATOM 505 N N . GLU A 1 66 ? -31.130 -11.564 14.308 1.00 45.12 68 GLU A N 1
ATOM 506 C CA . GLU A 1 66 ? -31.585 -11.857 12.955 1.00 48.56 68 GLU A CA 1
ATOM 507 C C . GLU A 1 66 ? -33.066 -11.555 12.743 1.00 47.59 68 GLU A C 1
ATOM 508 O O . GLU A 1 66 ? -33.521 -11.560 11.589 1.00 45.55 68 GLU A O 1
ATOM 514 N N . ASN A 1 67 ? -33.820 -11.297 13.817 1.00 46.95 69 ASN A N 1
ATOM 515 C CA . ASN A 1 67 ? -35.246 -10.983 13.737 1.00 49.50 69 ASN A CA 1
ATOM 516 C C . ASN A 1 67 ? -35.516 -9.479 13.764 1.00 49.78 69 ASN A C 1
ATOM 517 O O . ASN A 1 67 ? -36.683 -9.061 13.790 1.00 48.80 69 ASN A O 1
ATOM 522 N N . GLY A 1 68 ? -34.459 -8.665 13.736 1.00 48.17 70 GLY A N 1
ATOM 523 C CA . GLY A 1 68 ? -34.581 -7.231 13.591 1.00 52.19 70 GLY A CA 1
ATOM 524 C C . GLY A 1 68 ? -35.309 -6.812 12.331 1.00 56.19 70 GLY A C 1
ATOM 525 O O . GLY A 1 68 ? -35.840 -7.645 11.590 1.00 56.15 70 GLY A O 1
ATOM 526 N N . GLU A 1 69 ? -35.342 -5.516 12.066 1.00 63.84 71 GLU A N 1
ATOM 527 C CA . GLU A 1 69 ? -36.234 -4.996 11.050 1.00 64.68 71 GLU A CA 1
ATOM 528 C C . GLU A 1 69 ? -35.468 -5.042 9.730 1.00 66.93 71 GLU A C 1
ATOM 529 O O . GLU A 1 69 ? -34.341 -4.541 9.642 1.00 67.80 71 GLU A O 1
ATOM 535 N N . ALA A 1 70 ? -36.049 -5.696 8.728 1.00 65.90 72 ALA A N 1
ATOM 536 C CA . ALA A 1 70 ? -35.305 -6.146 7.549 1.00 61.10 72 ALA A CA 1
ATOM 537 C C . ALA A 1 70 ? -35.511 -5.211 6.361 1.00 65.50 72 ALA A C 1
ATOM 538 O O . ALA A 1 70 ? -36.047 -5.604 5.330 1.00 71.25 72 ALA A O 1
ATOM 540 N N . LEU A 1 71 ? -35.059 -3.972 6.492 1.00 64.39 73 LEU A N 1
ATOM 541 C CA . LEU A 1 71 ? -35.162 -3.032 5.386 1.00 67.18 73 LEU A CA 1
ATOM 542 C C . LEU A 1 71 ? -33.894 -3.038 4.538 1.00 66.54 73 LEU A C 1
ATOM 543 O O . LEU A 1 71 ? -32.862 -3.610 4.900 1.00 64.71 73 LEU A O 1
ATOM 548 N N . GLU A 1 72 ? -33.982 -2.376 3.390 1.00 67.40 74 GLU A N 1
ATOM 549 C CA . GLU A 1 72 ? -32.823 -2.257 2.524 1.00 64.72 74 GLU A CA 1
ATOM 550 C C . GLU A 1 72 ? -31.715 -1.523 3.258 1.00 64.19 74 GLU A C 1
ATOM 551 O O . GLU A 1 72 ? -31.973 -0.605 4.043 1.00 63.80 74 GLU A O 1
ATOM 557 N N . ILE A 1 73 ? -30.475 -1.946 3.002 1.00 63.97 75 ILE A N 1
ATOM 558 C CA . ILE A 1 73 ? -29.307 -1.399 3.691 1.00 63.17 75 ILE A CA 1
ATOM 559 C C . ILE A 1 73 ? -29.219 0.116 3.527 1.00 63.62 75 ILE A C 1
ATOM 560 O O . ILE A 1 73 ? -28.774 0.826 4.442 1.00 60.12 75 ILE A O 1
ATOM 565 N N . SER A 1 74 ? -29.648 0.632 2.373 1.00 63.46 76 SER A N 1
ATOM 566 C CA . SER A 1 74 ? -29.655 2.073 2.146 1.00 63.96 76 SER A CA 1
ATOM 567 C C . SER A 1 74 ? -30.475 2.800 3.208 1.00 64.98 76 SER A C 1
ATOM 568 O O . SER A 1 74 ? -30.000 3.764 3.816 1.00 66.43 76 SER A O 1
ATOM 571 N N . GLN A 1 75 ? -31.719 2.356 3.437 1.00 66.66 77 GLN A N 1
ATOM 572 C CA . GLN A 1 75 ? -32.599 3.022 4.399 1.00 63.71 77 GLN A CA 1
ATOM 573 C C . GLN A 1 75 ? -32.169 2.774 5.841 1.00 61.26 77 GLN A C 1
ATOM 574 O O . GLN A 1 75 ? -32.476 3.581 6.729 1.00 59.35 77 GLN A O 1
ATOM 576 N N . LEU A 1 76 ? -31.469 1.666 6.095 1.00 61.06 78 LEU A N 1
ATOM 577 C CA . LEU A 1 76 ? -31.037 1.361 7.456 1.00 57.49 78 LEU A CA 1
ATOM 578 C C . LEU A 1 76 ? -30.017 2.378 7.954 1.00 55.97 78 LEU A C 1
ATOM 579 O O . LEU A 1 76 ? -30.019 2.740 9.138 1.00 53.73 78 LEU A O 1
ATOM 584 N N . LEU A 1 77 ? -29.138 2.851 7.066 1.00 59.61 79 LEU A N 1
ATOM 585 C CA . LEU A 1 77 ? -28.027 3.715 7.441 1.00 55.42 79 LEU A CA 1
ATOM 586 C C . LEU A 1 77 ? -28.306 5.188 7.228 1.00 58.86 79 LEU A C 1
ATOM 587 O O . LEU A 1 77 ? -27.595 6.027 7.787 1.00 54.83 79 LEU A O 1
ATOM 592 N N . LYS A 1 78 ? -29.304 5.522 6.418 1.00 68.46 80 LYS A N 1
ATOM 593 C CA . LYS A 1 78 ? -29.530 6.921 6.103 1.00 67.53 80 LYS A CA 1
ATOM 594 C C . LYS A 1 78 ? -30.110 7.677 7.295 1.00 70.85 80 LYS A C 1
ATOM 595 O O . LYS A 1 78 ? -29.822 8.867 7.469 1.00 72.99 80 LYS A O 1
ATOM 597 N N . GLU A 1 79 ? -30.888 7.009 8.146 1.00 62.83 81 GLU A N 1
ATOM 598 C CA . GLU A 1 79 ? -31.721 7.709 9.119 1.00 61.84 81 GLU A CA 1
ATOM 599 C C . GLU A 1 79 ? -31.764 6.966 10.447 1.00 56.98 81 GLU A C 1
ATOM 600 O O . GLU A 1 79 ? -32.142 5.792 10.485 1.00 53.91 81 GLU A O 1
ATOM 606 N N . SER A 1 80 ? -31.412 7.666 11.531 1.00 58.33 82 SER A N 1
ATOM 607 C CA . SER A 1 80 ? -31.644 7.167 12.883 1.00 52.98 82 SER A CA 1
ATOM 608 C C . SER A 1 80 ? -33.123 6.896 13.117 1.00 54.19 82 SER A C 1
ATOM 609 O O . SER A 1 80 ? -33.993 7.485 12.474 1.00 59.50 82 SER A O 1
ATOM 612 N N . SER A 1 81 ? -33.403 5.994 14.062 1.00 50.56 83 SER A N 1
ATOM 613 C CA . SER A 1 81 ? -34.780 5.779 14.504 1.00 53.88 83 SER A CA 1
ATOM 614 C C . SER A 1 81 ? -35.398 7.066 15.023 1.00 57.76 83 SER A C 1
ATOM 615 O O . SER A 1 81 ? -36.619 7.247 14.946 1.00 57.21 83 SER A O 1
ATOM 618 N N . SER A 1 82 ? -34.568 7.969 15.546 1.00 56.10 84 SER A N 1
ATOM 619 C CA . SER A 1 82 ? -35.032 9.273 16.000 1.00 58.78 84 SER A CA 1
ATOM 620 C C . SER A 1 82 ? -35.521 10.165 14.861 1.00 60.67 84 SER A C 1
ATOM 621 O O . SER A 1 82 ? -36.248 11.127 15.119 1.00 64.00 84 SER A O 1
ATOM 624 N N . GLY A 1 83 ? -35.151 9.877 13.613 1.00 65.58 85 GLY A N 1
ATOM 625 C CA . GLY A 1 83 ? -35.514 10.716 12.490 1.00 65.98 85 GLY A CA 1
ATOM 626 C C . GLY A 1 83 ? -34.406 11.625 11.991 1.00 69.59 85 GLY A C 1
ATOM 627 O O . GLY A 1 83 ? -34.573 12.254 10.941 1.00 74.35 85 GLY A O 1
ATOM 628 N N . GLN A 1 84 ? -33.290 11.719 12.712 1.00 64.32 86 GLN A N 1
ATOM 629 C CA . GLN A 1 84 ? -32.121 12.481 12.297 1.00 65.21 86 GLN A CA 1
ATOM 630 C C . GLN A 1 84 ? -31.125 11.575 11.577 1.00 65.38 86 GLN A C 1
ATOM 631 O O . GLN A 1 84 ? -31.121 10.354 11.766 1.00 60.84 86 GLN A O 1
ATOM 637 N N . PRO A 1 85 ? -30.254 12.141 10.746 1.00 63.98 87 PRO A N 1
ATOM 638 C CA . PRO A 1 85 ? -29.107 11.370 10.259 1.00 57.21 87 PRO A CA 1
ATOM 639 C C . PRO A 1 85 ? -28.140 11.088 11.395 1.00 54.32 87 PRO A C 1
ATOM 640 O O . PRO A 1 85 ? -28.085 11.823 12.387 1.00 52.69 87 PRO A O 1
ATOM 644 N N . TYR A 1 86 ? -27.376 10.004 11.243 1.00 53.22 88 TYR A N 1
ATOM 645 C CA . TYR A 1 86 ? -26.467 9.583 12.299 1.00 47.80 88 TYR A CA 1
ATOM 646 C C . TYR A 1 86 ? -25.298 10.551 12.412 1.00 46.67 88 TYR A C 1
ATOM 647 O O . TYR A 1 86 ? -24.830 11.112 11.419 1.00 46.00 88 TYR A O 1
ATOM 656 N N . ASP A 1 87 ? -24.816 10.731 13.640 1.00 43.04 89 ASP A N 1
ATOM 657 C CA . ASP A 1 87 ? -23.585 11.483 13.855 1.00 43.57 89 ASP A CA 1
ATOM 658 C C . ASP A 1 87 ? -22.344 10.608 13.719 1.00 40.80 89 ASP A C 1
ATOM 659 O O . ASP A 1 87 ? -21.288 11.098 13.292 1.00 37.77 89 ASP A O 1
ATOM 664 N N . ALA A 1 88 ? -22.446 9.326 14.061 1.00 39.61 90 ALA A N 1
ATOM 665 C CA . ALA A 1 88 ? -21.348 8.403 13.826 1.00 37.70 90 ALA A CA 1
ATOM 666 C C . ALA A 1 88 ? -21.889 6.981 13.752 1.00 36.57 90 ALA A C 1
ATOM 667 O O . ALA A 1 88 ? -22.854 6.629 14.431 1.00 36.47 90 ALA A O 1
ATOM 669 N N . VAL A 1 89 ? -21.278 6.185 12.898 1.00 37.68 91 VAL A N 1
ATOM 670 C CA . VAL A 1 89 ? -21.546 4.760 12.812 1.00 35.08 91 VAL A CA 1
ATOM 671 C C . VAL A 1 89 ? -20.288 4.043 13.273 1.00 33.93 91 VAL A C 1
ATOM 672 O O . VAL A 1 89 ? -19.175 4.470 12.950 1.00 30.24 91 VAL A O 1
ATOM 676 N N . PHE A 1 90 ? -20.462 2.981 14.058 1.00 34.16 92 PHE A N 1
ATOM 677 C CA . PHE A 1 90 ? -19.361 2.339 14.781 1.00 32.18 92 PHE A CA 1
ATOM 678 C C . PHE A 1 90 ? -19.303 0.897 14.273 1.00 35.90 92 PHE A C 1
ATOM 679 O O . PHE A 1 90 ? -20.116 0.059 14.704 1.00 35.54 92 PHE A O 1
ATOM 687 N N . PRO A 1 91 ? -18.396 0.541 13.362 1.00 35.78 93 PRO A N 1
ATOM 688 C CA . PRO A 1 91 ? -18.365 -0.849 12.887 1.00 36.58 93 PRO A CA 1
ATOM 689 C C . PRO A 1 91 ? -17.613 -1.732 13.872 1.00 39.53 93 PRO A C 1
ATOM 690 O O . PRO A 1 91 ? -16.454 -1.466 14.204 1.00 39.71 93 PRO A O 1
ATOM 694 N N . LEU A 1 92 ? -18.284 -2.778 14.351 1.00 38.88 94 LEU A N 1
ATOM 695 C CA . LEU A 1 92 ? -17.684 -3.766 15.242 1.00 39.47 94 LEU A CA 1
ATOM 696 C C . LEU A 1 92 ? -17.753 -5.140 14.594 1.00 43.48 94 LEU A C 1
ATOM 697 O O . LEU A 1 92 ? -18.172 -6.108 15.230 1.00 45.55 94 LEU A O 1
ATOM 702 N N . LEU A 1 93 ? -17.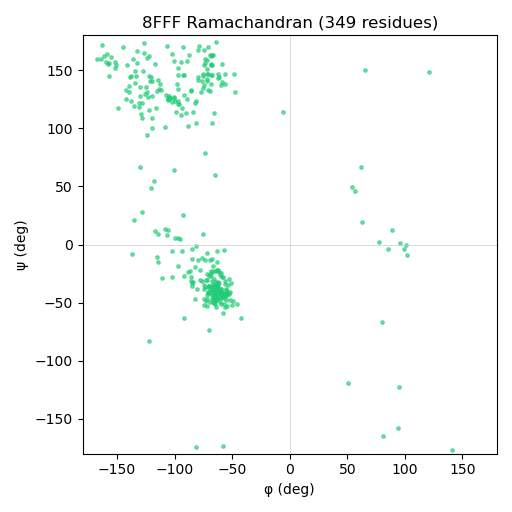352 -5.239 13.333 1.00 45.01 95 LEU A N 1
ATOM 703 C CA . LEU A 1 93 ? -17.614 -6.425 12.531 1.00 51.97 95 LEU A CA 1
ATOM 704 C C . LEU A 1 93 ? -16.481 -7.442 12.610 1.00 61.32 95 LEU A C 1
ATOM 705 O O . LEU A 1 93 ? -15.299 -7.092 12.716 1.00 61.03 95 LEU A O 1
ATOM 710 N N . HIS A 1 94 ? -16.867 -8.724 12.553 1.00 76.72 96 HIS A N 1
ATOM 711 C CA . HIS A 1 94 ? -15.933 -9.846 12.569 1.00 79.81 96 HIS A CA 1
ATOM 712 C C . HIS A 1 94 ? -15.938 -10.635 11.264 1.00 80.00 96 HIS A C 1
ATOM 713 O O . HIS A 1 94 ? -15.329 -11.709 11.203 1.00 84.72 96 HIS A O 1
ATOM 715 N N . GLY A 1 95 ? -16.608 -10.148 10.228 1.00 79.38 97 GLY A N 1
ATOM 716 C CA . GLY A 1 95 ? -16.446 -10.720 8.912 1.00 82.66 97 GLY A CA 1
ATOM 717 C C . GLY A 1 95 ? -15.171 -10.239 8.252 1.00 84.44 97 GLY A C 1
ATOM 718 O O . GLY A 1 95 ? -14.454 -9.352 8.756 1.00 84.28 97 GLY A O 1
ATOM 719 N N . PRO A 1 96 ? -14.838 -10.853 7.111 1.00 79.73 98 PRO A N 1
ATOM 720 C CA . PRO A 1 96 ? -13.827 -10.236 6.239 1.00 75.00 98 PRO A CA 1
ATOM 721 C C . PRO A 1 96 ? -14.240 -8.820 5.906 1.00 72.61 98 PRO A C 1
ATOM 722 O O . PRO A 1 96 ? -13.460 -7.878 6.097 1.00 73.81 98 PRO A O 1
ATOM 726 N N . ASN A 1 97 ? -15.506 -8.653 5.514 1.00 66.85 99 ASN A N 1
ATOM 727 C CA . ASN A 1 97 ? -16.085 -7.308 5.262 1.00 67.48 99 ASN A CA 1
ATOM 728 C C . ASN A 1 97 ? -15.956 -6.420 6.509 1.00 63.06 99 ASN A C 1
ATOM 729 O O . ASN A 1 97 ? -16.332 -5.250 6.434 1.00 59.27 99 ASN A O 1
ATOM 734 N N . GLY A 1 98 ? -15.462 -6.966 7.611 1.00 68.72 100 GLY A N 1
ATOM 735 C CA . GLY A 1 98 ? -15.190 -6.176 8.788 1.00 65.12 100 GLY A CA 1
ATOM 736 C C . GLY A 1 98 ? -14.008 -5.253 8.585 1.00 69.40 100 GLY A C 1
ATOM 737 O O . GLY A 1 98 ? -14.188 -4.034 8.444 1.00 64.70 100 GLY A O 1
ATOM 738 N N . GLU A 1 99 ? -12.794 -5.811 8.572 1.00 77.74 101 GLU A N 1
ATOM 739 C CA . GLU A 1 99 ? -11.600 -4.987 8.409 1.00 77.40 101 GLU A CA 1
ATOM 740 C C . GLU A 1 99 ? -10.823 -5.347 7.144 1.00 74.91 101 GLU A C 1
ATOM 741 O O . GLU A 1 99 ? -9.630 -5.652 7.217 1.00 74.13 101 GLU A O 1
ATOM 743 N N . ASP A 1 100 ? -11.490 -5.329 5.984 1.00 57.78 102 ASP A N 1
ATOM 744 C CA . ASP A 1 100 ? -10.806 -5.302 4.695 1.00 49.85 102 ASP A CA 1
ATOM 745 C C . ASP A 1 100 ? -11.125 -4.030 3.914 1.00 44.72 102 ASP A C 1
ATOM 746 O O . ASP A 1 100 ? -10.851 -3.973 2.706 1.00 39.14 102 ASP A O 1
ATOM 751 N N . GLY A 1 101 ? -11.741 -3.032 4.554 1.00 39.97 103 GLY A N 1
ATOM 752 C CA . GLY A 1 101 ? -12.084 -1.785 3.887 1.00 36.23 103 GLY A CA 1
ATOM 753 C C . GLY A 1 101 ? -13.405 -1.789 3.138 1.00 39.55 103 GLY A C 1
ATOM 754 O O . GLY A 1 101 ? -13.802 -0.737 2.605 1.00 34.57 103 GLY A O 1
ATOM 755 N N . THR A 1 102 ? -14.107 -2.928 3.082 1.00 35.63 104 THR A N 1
ATOM 756 C CA . THR A 1 102 ? -15.299 -3.002 2.242 1.00 39.66 104 THR A CA 1
ATOM 757 C C . THR A 1 102 ? -16.479 -2.258 2.863 1.00 35.05 104 THR A C 1
ATOM 758 O O . THR A 1 102 ? -17.168 -1.505 2.167 1.00 32.26 104 THR A O 1
ATOM 762 N N . ILE A 1 103 ? -16.751 -2.474 4.158 1.00 34.62 105 ILE A N 1
ATOM 763 C CA . ILE A 1 103 ? -17.850 -1.751 4.814 1.00 36.36 105 ILE A CA 1
ATOM 764 C C . ILE A 1 103 ? -17.541 -0.265 4.855 1.00 37.16 105 ILE A C 1
ATOM 765 O O . ILE A 1 103 ? -18.445 0.572 4.740 1.00 34.63 105 ILE A O 1
ATOM 770 N N . GLN A 1 104 ? -16.253 0.085 5.025 1.00 32.84 106 GLN A N 1
ATOM 771 C CA . GLN A 1 104 ? -15.865 1.486 5.025 1.00 33.01 106 GLN A CA 1
ATOM 772 C C . GLN A 1 104 ? -16.155 2.109 3.672 1.00 35.34 106 GLN A C 1
ATOM 773 O O . GLN A 1 104 ? -16.559 3.276 3.593 1.00 35.65 106 GLN A O 1
ATOM 779 N N . GLY A 1 105 ? -15.974 1.339 2.595 1.00 31.57 107 GLY A N 1
ATOM 780 C CA . GLY A 1 105 ? -16.297 1.848 1.271 1.00 34.78 107 GLY A CA 1
ATOM 781 C C . GLY A 1 105 ? -17.780 2.118 1.109 1.00 37.96 107 GLY A C 1
ATOM 782 O O . GLY A 1 105 ? -18.188 3.185 0.627 1.00 36.78 107 GLY A O 1
ATOM 783 N N . LEU A 1 106 ? -18.605 1.138 1.488 1.00 36.63 108 LEU A N 1
ATOM 784 C CA . LEU A 1 106 ? -20.036 1.365 1.633 1.00 36.79 108 LEU A CA 1
ATOM 785 C C . LEU A 1 106 ? -20.328 2.656 2.399 1.00 36.22 108 LEU A C 1
ATOM 786 O O . LEU A 1 106 ? -21.155 3.466 1.967 1.00 38.49 108 LEU A O 1
ATOM 791 N N . PHE A 1 107 ? -19.714 2.832 3.571 1.00 32.83 109 PHE A N 1
ATOM 792 C CA . PHE A 1 107 ? -20.015 4.010 4.386 1.00 36.57 109 PHE A CA 1
ATOM 793 C C . PHE A 1 107 ? -19.722 5.309 3.627 1.00 40.97 109 PHE A C 1
ATOM 794 O O . PHE A 1 107 ? -20.498 6.274 3.703 1.00 40.34 109 PHE A O 1
ATOM 802 N N . GLU A 1 108 ? -18.597 5.351 2.899 1.00 38.02 110 GLU A N 1
ATOM 803 C CA . GLU A 1 108 ? -18.233 6.531 2.119 1.00 38.07 110 GLU A CA 1
ATOM 804 C C . GLU A 1 108 ? -19.209 6.768 0.973 1.00 41.41 110 GLU A C 1
ATOM 805 O O . GLU A 1 108 ? -19.602 7.910 0.707 1.00 41.01 110 GLU A O 1
ATOM 811 N N . VAL A 1 109 ? -19.594 5.708 0.262 1.00 40.81 111 VAL A N 1
ATOM 812 C CA . VAL A 1 109 ? -20.550 5.870 -0.831 1.00 42.94 111 VAL A CA 1
ATOM 813 C C . VAL A 1 109 ? -21.858 6.450 -0.305 1.00 41.72 111 VAL A C 1
ATOM 814 O O . VAL A 1 109 ? -22.475 7.321 -0.939 1.00 43.74 111 VAL A O 1
ATOM 818 N N . LEU A 1 110 ? -22.297 5.985 0.861 1.00 38.47 112 LEU A N 1
ATOM 819 C CA . LEU A 1 110 ? -23.508 6.497 1.493 1.00 42.84 112 LEU A CA 1
ATOM 820 C C . LEU A 1 110 ? -23.279 7.805 2.252 1.00 46.67 112 LEU A C 1
ATOM 821 O O . LEU A 1 110 ? -24.244 8.367 2.791 1.00 45.15 112 LEU A O 1
ATOM 826 N N . ASP A 1 111 ? -22.039 8.308 2.283 1.00 42.43 113 ASP A N 1
ATOM 827 C CA . ASP A 1 111 ? -21.703 9.574 2.945 1.00 46.77 113 ASP A CA 1
ATOM 828 C C . ASP A 1 111 ? -22.108 9.546 4.416 1.00 42.81 113 ASP A C 1
ATOM 829 O O . ASP A 1 111 ? -22.680 10.492 4.949 1.00 42.75 113 ASP A O 1
ATOM 834 N N . VAL A 1 112 ? -21.775 8.448 5.071 1.00 43.94 114 VAL A N 1
ATOM 835 C CA . VAL A 1 112 ? -22.120 8.183 6.466 1.00 42.06 114 VAL A CA 1
ATOM 836 C C . VAL A 1 112 ? -20.856 8.363 7.299 1.00 38.33 114 VAL A C 1
ATOM 837 O O . VAL A 1 112 ? -19.843 7.730 6.996 1.00 36.26 114 VAL A O 1
ATOM 841 N N . PRO A 1 113 ? -20.853 9.216 8.321 1.00 39.89 115 PRO A N 1
ATOM 842 C CA . PRO A 1 113 ? -19.656 9.320 9.172 1.00 37.71 115 PRO A CA 1
ATOM 843 C C . PRO A 1 113 ? -19.466 8.040 9.964 1.00 35.19 115 PRO A C 1
ATOM 844 O O . PRO A 1 113 ? -20.434 7.381 10.348 1.00 34.94 115 PRO A O 1
ATOM 848 N N . TYR A 1 114 ? -18.204 7.665 10.191 1.00 32.94 116 TYR A N 1
ATOM 849 C CA . TYR A 1 114 ? -17.958 6.349 10.756 1.00 30.97 116 TYR A CA 1
ATOM 850 C C . TYR A 1 114 ? -16.668 6.322 11.561 1.00 30.55 116 TYR A C 1
ATOM 851 O O . TYR A 1 114 ? -15.718 7.062 11.282 1.00 27.04 116 TYR A O 1
ATOM 860 N N . VAL A 1 115 ? -16.650 5.424 12.553 1.00 28.09 117 VAL A N 1
ATOM 861 C CA . VAL A 1 115 ? -15.526 5.267 13.469 1.00 29.24 117 VAL A CA 1
ATOM 862 C C . VAL A 1 115 ? -14.419 4.458 12.805 1.00 33.12 117 VAL A C 1
ATOM 863 O O . VAL A 1 115 ? -14.681 3.534 12.012 1.00 28.76 117 VAL A O 1
ATOM 867 N N . GLY A 1 116 ? -13.173 4.818 13.116 1.00 28.03 118 GLY A N 1
ATOM 868 C CA . GLY A 1 116 ? -12.046 3.952 12.848 1.00 29.20 118 GLY A CA 1
ATOM 869 C C . GLY A 1 116 ? -11.377 4.235 11.520 1.00 26.67 118 GLY A C 1
ATOM 870 O O . GLY A 1 116 ? -11.483 5.311 10.939 1.00 26.68 118 GLY A O 1
ATOM 871 N N . ASN A 1 117 ? -10.672 3.218 11.035 1.00 26.52 119 ASN A N 1
ATOM 872 C CA . ASN A 1 117 ? -9.853 3.366 9.843 1.00 25.76 119 ASN A CA 1
ATOM 873 C C . ASN A 1 117 ? -10.699 3.490 8.583 1.00 27.56 119 ASN A C 1
ATOM 874 O O . ASN A 1 117 ? -11.796 2.926 8.489 1.00 28.22 119 ASN A O 1
ATOM 879 N N . GLY A 1 118 ? -10.148 4.202 7.594 1.00 28.43 120 GLY A N 1
ATOM 880 C CA . GLY A 1 118 ? -10.747 4.338 6.282 1.00 30.87 120 GLY A CA 1
ATOM 881 C C . GLY A 1 118 ? -10.468 3.146 5.356 1.00 30.89 120 GLY A C 1
ATOM 882 O O . GLY A 1 118 ? -9.876 2.134 5.735 1.00 26.36 120 GLY A O 1
ATOM 883 N N . VAL A 1 119 ? -10.908 3.303 4.104 1.00 28.90 121 VAL A N 1
ATOM 884 C CA . VAL A 1 119 ? -10.822 2.230 3.110 1.00 31.48 121 VAL A CA 1
ATOM 885 C C . VAL A 1 119 ? -9.377 1.776 2.922 1.00 31.84 121 VAL A C 1
ATOM 886 O O . VAL A 1 119 ? -9.040 0.593 3.109 1.00 23.95 121 VAL A O 1
ATOM 890 N N . LEU A 1 120 ? -8.506 2.712 2.523 1.00 29.37 122 LEU A N 1
ATOM 891 C CA . LEU A 1 120 ? -7.135 2.345 2.182 1.00 31.64 122 LEU A CA 1
ATOM 892 C C . LEU A 1 120 ? -6.397 1.825 3.402 1.00 30.77 122 LEU A C 1
ATOM 893 O O . LEU A 1 120 ? -5.634 0.855 3.321 1.00 28.75 122 LEU A O 1
ATOM 898 N N . SER A 1 121 ? -6.658 2.427 4.555 1.00 30.17 123 SER A N 1
ATOM 899 C CA . SER A 1 121 ? -5.998 2.013 5.784 1.00 30.06 123 SER A CA 1
ATOM 900 C C . SER A 1 121 ? -6.404 0.600 6.206 1.00 29.66 123 SER A C 1
ATOM 901 O O . SER A 1 121 ? -5.551 -0.232 6.553 1.00 28.91 123 SER A O 1
ATOM 904 N N . ALA A 1 122 ? -7.704 0.309 6.189 1.00 29.99 124 ALA A N 1
ATOM 905 C CA . ALA A 1 122 ? -8.167 -1.016 6.590 1.00 33.09 124 ALA A CA 1
ATOM 906 C C . ALA A 1 122 ? -7.688 -2.068 5.608 1.00 33.86 124 ALA A C 1
ATOM 907 O O . ALA A 1 122 ? -7.186 -3.124 6.008 1.00 35.18 124 ALA A O 1
ATOM 909 N N . ALA A 1 123 ? -7.841 -1.786 4.315 1.00 31.01 125 ALA A N 1
ATOM 910 C CA . ALA A 1 123 ? -7.458 -2.740 3.285 1.00 34.66 125 ALA A CA 1
ATOM 911 C C . ALA A 1 123 ? -5.968 -3.039 3.341 1.00 36.99 125 ALA A C 1
ATOM 912 O O . ALA A 1 123 ? -5.553 -4.192 3.173 1.00 35.88 125 ALA A O 1
ATOM 914 N N . SER A 1 124 ? -5.144 -2.027 3.596 1.00 31.51 126 SER A N 1
ATOM 915 C CA . SER A 1 124 ? -3.714 -2.292 3.536 1.00 33.26 126 SER A CA 1
ATOM 916 C C . SER A 1 124 ? -3.185 -2.915 4.821 1.00 37.30 126 SER A C 1
ATOM 917 O O . SER A 1 124 ? -2.145 -3.587 4.790 1.00 37.08 126 SER A O 1
ATOM 920 N N . SER A 1 125 ? -3.908 -2.782 5.932 1.00 36.29 127 SER A N 1
ATOM 921 C CA . SER A 1 125 ? -3.541 -3.517 7.130 1.00 37.11 127 SER A CA 1
ATOM 922 C C . SER A 1 125 ? -4.002 -4.955 7.071 1.00 37.77 127 SER A C 1
ATOM 923 O O . SER A 1 125 ? -3.560 -5.773 7.885 1.00 38.56 127 SER A O 1
ATOM 926 N N . MET A 1 126 ? -4.881 -5.303 6.139 1.00 41.79 128 MET A N 1
ATOM 927 C CA . MET A 1 126 ? -5.406 -6.695 6.032 1.00 44.60 128 MET A CA 1
ATOM 928 C C . MET A 1 126 ? -4.545 -7.512 5.063 1.00 43.11 128 MET A C 1
ATOM 929 O O . MET A 1 126 ? -4.527 -8.729 5.177 1.00 46.24 128 MET A O 1
ATOM 934 N N . ASP A 1 127 ? -3.913 -6.848 4.112 1.00 39.06 129 ASP A N 1
ATOM 935 C CA . ASP A 1 127 ? -3.008 -7.521 3.191 1.00 37.41 129 ASP A CA 1
ATOM 936 C C . ASP A 1 127 ? -1.626 -7.468 3.825 1.00 38.73 129 ASP A C 1
ATOM 937 O O . ASP A 1 127 ? -1.042 -6.392 3.990 1.00 37.33 129 ASP A O 1
ATOM 942 N N . LYS A 1 128 ? -1.112 -8.627 4.207 1.00 36.20 130 LYS A N 1
ATOM 943 C CA . LYS A 1 128 ? 0.136 -8.668 4.961 1.00 36.98 130 LYS A CA 1
ATOM 944 C C . LYS A 1 128 ? 1.339 -8.268 4.126 1.00 34.57 130 LYS A C 1
ATOM 945 O O . LYS A 1 128 ? 2.331 -7.765 4.678 1.00 33.43 130 LYS A O 1
ATOM 951 N N . LEU A 1 129 ? 1.262 -8.432 2.805 1.00 32.89 131 LEU A N 1
ATOM 952 C CA . LEU A 1 129 ? 2.364 -7.990 1.965 1.00 35.17 131 LEU A CA 1
ATOM 953 C C . LEU A 1 129 ? 2.398 -6.466 1.874 1.00 36.14 131 LEU A C 1
ATOM 954 O O . LEU A 1 129 ? 3.452 -5.851 2.070 1.00 34.94 131 LEU A O 1
ATOM 959 N N . VAL A 1 130 ? 1.255 -5.833 1.596 1.00 33.31 132 VAL A N 1
ATOM 960 C CA . VAL A 1 130 ? 1.242 -4.378 1.527 1.00 34.44 132 VAL A CA 1
ATOM 961 C C . VAL A 1 130 ? 1.626 -3.776 2.877 1.00 31.97 132 VAL A C 1
ATOM 962 O O . VAL A 1 130 ? 2.362 -2.781 2.948 1.00 29.61 132 VAL A O 1
ATOM 966 N N . MET A 1 131 ? 1.158 -4.380 3.969 1.00 31.75 133 MET A N 1
ATOM 967 C CA . MET A 1 131 ? 1.435 -3.827 5.289 1.00 30.94 133 MET A CA 1
ATOM 968 C C . MET A 1 131 ? 2.936 -3.833 5.564 1.00 33.68 133 MET A C 1
ATOM 969 O O . MET A 1 131 ? 3.498 -2.840 6.042 1.00 29.60 133 MET A O 1
ATOM 974 N N . LYS A 1 132 ? 3.610 -4.938 5.247 1.00 29.22 134 LYS A N 1
ATOM 975 C CA . LYS A 1 132 ? 5.049 -4.987 5.467 1.00 32.15 134 LYS A CA 1
ATOM 976 C C . LYS A 1 132 ? 5.779 -4.033 4.527 1.00 29.82 134 LYS A C 1
ATOM 977 O O . LYS A 1 132 ? 6.772 -3.419 4.916 1.00 30.11 134 LYS A O 1
ATOM 983 N N . GLN A 1 133 ? 5.330 -3.929 3.277 1.00 29.73 135 GLN A N 1
ATOM 984 C CA . GLN A 1 133 ? 5.951 -3.007 2.326 1.00 32.82 135 GLN A CA 1
ATOM 985 C C . GLN A 1 133 ? 5.869 -1.561 2.815 1.00 32.45 135 GLN A C 1
ATOM 986 O O . GLN A 1 133 ? 6.802 -0.772 2.615 1.00 29.62 135 GLN A O 1
ATOM 992 N N . LEU A 1 134 ? 4.745 -1.193 3.430 1.00 29.35 136 LEU A N 1
ATOM 993 C CA . LEU A 1 134 ? 4.601 0.138 4.004 1.00 32.71 136 LEU A CA 1
ATOM 994 C C . LEU A 1 134 ? 5.471 0.294 5.246 1.00 34.23 136 LEU A C 1
ATOM 995 O O . LEU A 1 134 ? 6.089 1.348 5.450 1.00 29.54 136 LEU A O 1
ATOM 1000 N N . PHE A 1 135 ? 5.508 -0.736 6.101 1.00 30.68 137 PHE A N 1
ATOM 1001 C CA . PHE A 1 135 ? 6.373 -0.690 7.276 1.00 31.27 137 PHE A CA 1
ATOM 1002 C C . PHE A 1 135 ? 7.825 -0.535 6.863 1.00 30.96 137 PHE A C 1
ATOM 1003 O O . PHE A 1 135 ? 8.563 0.260 7.453 1.00 28.48 137 PHE A O 1
ATOM 1011 N N . GLU A 1 136 ? 8.246 -1.285 5.841 1.00 29.36 138 GLU A N 1
ATOM 1012 C CA . GLU A 1 136 ? 9.616 -1.203 5.368 1.00 31.71 138 GLU A CA 1
ATOM 1013 C C . GLU A 1 136 ? 9.948 0.206 4.894 1.00 33.89 138 GLU A C 1
ATOM 1014 O O . GLU A 1 136 ? 10.957 0.786 5.306 1.00 35.87 138 GLU A O 1
ATOM 1020 N N . HIS A 1 137 ? 9.099 0.792 4.042 1.00 31.52 139 HIS A N 1
ATOM 1021 C CA . HIS A 1 137 ? 9.391 2.133 3.541 1.00 35.29 139 HIS A CA 1
ATOM 1022 C C . HIS A 1 137 ? 9.518 3.145 4.680 1.00 35.49 139 HIS A C 1
ATOM 1023 O O . HIS A 1 137 ? 10.272 4.107 4.567 1.00 33.36 139 HIS A O 1
ATOM 1030 N N . ARG A 1 138 ? 8.845 2.908 5.800 1.00 34.63 140 ARG A N 1
ATOM 1031 C CA . ARG A 1 138 ? 8.861 3.792 6.960 1.00 34.56 140 ARG A CA 1
ATOM 1032 C C . ARG A 1 138 ? 10.044 3.551 7.888 1.00 34.08 140 ARG A C 1
ATOM 1033 O O . ARG A 1 138 ? 10.272 4.361 8.795 1.00 33.71 140 ARG A O 1
ATOM 1041 N N . GLY A 1 139 ? 10.774 2.446 7.710 1.00 32.87 141 GLY A N 1
ATOM 1042 C CA . GLY A 1 139 ? 11.947 2.152 8.506 1.00 33.25 141 GLY A CA 1
ATOM 1043 C C . GLY A 1 139 ? 11.690 1.386 9.783 1.00 34.61 141 GLY A C 1
ATOM 1044 O O . GLY A 1 139 ? 12.586 1.310 10.628 1.00 33.80 141 GLY A O 1
ATOM 1045 N N . LEU A 1 140 ? 10.494 0.834 9.964 1.00 32.13 142 LEU A N 1
ATOM 1046 C CA . LEU A 1 140 ? 10.253 0.034 11.152 1.00 33.04 142 LEU A CA 1
ATOM 1047 C C . LEU A 1 140 ? 10.921 -1.326 10.987 1.00 35.75 142 LEU A C 1
ATOM 1048 O O . LEU A 1 140 ? 10.890 -1.901 9.900 1.00 33.64 142 LEU A O 1
ATOM 1053 N N . PRO A 1 141 ? 11.523 -1.864 12.041 1.00 36.39 143 PRO A N 1
ATOM 1054 C CA . PRO A 1 141 ? 12.238 -3.137 11.906 1.00 37.75 143 PRO A CA 1
ATOM 1055 C C . PRO A 1 141 ? 11.238 -4.288 11.822 1.00 37.92 143 PRO A C 1
ATOM 1056 O O . PRO A 1 141 ? 10.255 -4.330 12.573 1.00 30.77 143 PRO A O 1
ATOM 1060 N N . GLN A 1 142 ? 11.472 -5.198 10.877 1.00 32.46 144 GLN A N 1
ATOM 1061 C CA . GLN A 1 142 ? 10.651 -6.391 10.717 1.00 35.27 144 GLN A CA 1
ATOM 1062 C C . GLN A 1 142 ? 11.546 -7.589 10.491 1.00 34.97 144 GLN A C 1
ATOM 1063 O O . GLN A 1 142 ? 12.694 -7.467 10.052 1.00 36.68 144 GLN A O 1
ATOM 1069 N N . LEU A 1 143 ? 10.976 -8.756 10.745 1.00 36.46 145 LEU A N 1
ATOM 1070 C CA . LEU A 1 143 ? 11.668 -9.996 10.449 1.00 33.56 145 LEU A CA 1
ATOM 1071 C C . LEU A 1 143 ? 11.933 -10.098 8.952 1.00 34.97 145 LEU A C 1
ATOM 1072 O O . LEU A 1 143 ? 11.108 -9.656 8.147 1.00 30.30 145 LEU A O 1
ATOM 1077 N N . PRO A 1 144 ? 13.073 -10.656 8.542 1.00 33.87 146 PRO A N 1
ATOM 1078 C CA . PRO A 1 144 ? 13.322 -10.842 7.107 1.00 36.10 146 PRO A CA 1
ATOM 1079 C C . PRO A 1 144 ? 12.200 -11.657 6.471 1.00 3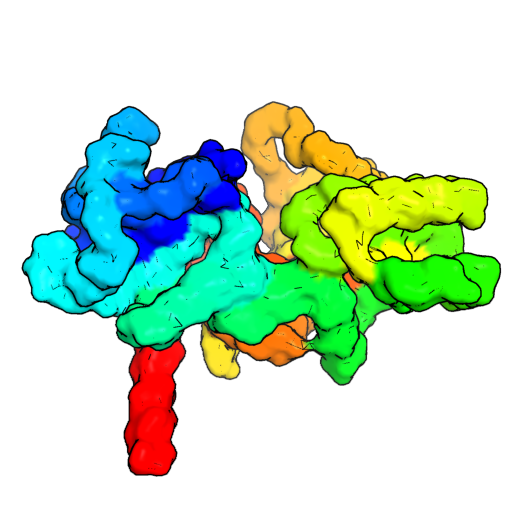9.09 146 PRO A C 1
ATOM 1080 O O . PRO A 1 144 ? 11.720 -12.635 7.047 1.00 37.95 146 PRO A O 1
ATOM 1084 N N . TYR A 1 145 ? 11.776 -11.244 5.275 1.00 38.67 147 TYR A N 1
ATOM 1085 C CA . TYR A 1 145 ? 10.607 -11.853 4.648 1.00 40.03 147 TYR A CA 1
ATOM 1086 C C . TYR A 1 145 ? 10.693 -11.774 3.128 1.00 40.64 147 TYR A C 1
ATOM 1087 O O . TYR A 1 145 ? 11.366 -10.906 2.553 1.00 41.89 147 TYR A O 1
ATOM 1096 N N . ILE A 1 146 ? 9.947 -12.690 2.497 1.00 37.99 148 ILE A N 1
ATOM 1097 C CA . ILE A 1 146 ? 9.825 -12.880 1.054 1.00 41.65 148 ILE A CA 1
ATOM 1098 C C . ILE A 1 146 ? 8.333 -12.849 0.742 1.00 41.18 148 ILE A C 1
ATOM 1099 O O . ILE A 1 146 ? 7.497 -12.999 1.633 1.00 39.19 148 ILE A O 1
ATOM 1104 N N . SER A 1 147 ? 7.997 -12.684 -0.538 1.00 38.37 149 SER A N 1
ATOM 1105 C CA . SER A 1 147 ? 6.604 -12.776 -0.960 1.00 38.46 149 SER A CA 1
ATOM 1106 C C . SER A 1 147 ? 6.550 -13.046 -2.451 1.00 40.65 149 SER A C 1
ATOM 1107 O O . SER A 1 147 ? 7.482 -12.716 -3.192 1.00 40.03 149 SER A O 1
ATOM 1110 N N . PHE A 1 148 ? 5.427 -13.616 -2.886 1.00 37.55 150 PHE A N 1
ATOM 1111 C CA . PHE A 1 148 ? 5.234 -13.907 -4.297 1.00 40.61 150 PHE A CA 1
ATOM 1112 C C . PHE A 1 148 ? 3.775 -14.255 -4.540 1.00 42.69 150 PHE A C 1
ATOM 1113 O O . PHE A 1 148 ? 3.038 -14.632 -3.621 1.00 39.16 150 PHE A O 1
ATOM 1121 N N . LEU A 1 149 ? 3.374 -14.125 -5.801 1.00 42.26 151 LEU A N 1
ATOM 1122 C CA . LEU A 1 149 ? 2.064 -14.543 -6.265 1.00 43.67 151 LEU A CA 1
ATOM 1123 C C . LEU A 1 149 ? 2.128 -15.998 -6.710 1.00 46.90 151 LEU A C 1
ATOM 1124 O O . LEU A 1 149 ? 3.195 -16.525 -7.042 1.00 48.17 151 LEU A O 1
ATOM 1129 N N . ARG A 1 150 ? 0.960 -16.650 -6.722 1.00 46.25 152 ARG A N 1
ATOM 1130 C CA . ARG A 1 150 ? 0.896 -18.020 -7.227 1.00 48.81 152 ARG A CA 1
ATOM 1131 C C . ARG A 1 150 ? 1.466 -18.125 -8.636 1.00 51.93 152 ARG A C 1
ATOM 1132 O O . ARG A 1 150 ? 2.207 -19.068 -8.944 1.00 50.49 152 ARG A O 1
ATOM 1140 N N . SER A 1 151 ? 1.140 -17.154 -9.503 1.00 52.22 153 SER A N 1
ATOM 1141 C CA . SER A 1 151 ? 1.645 -17.153 -10.879 1.00 51.23 153 SER A CA 1
ATOM 1142 C C . SER A 1 151 ? 3.167 -17.217 -10.926 1.00 52.80 153 SER A C 1
ATOM 1143 O O . SER A 1 151 ? 3.746 -17.902 -11.781 1.00 53.48 153 SER A O 1
ATOM 1146 N N . GLU A 1 152 ? 3.831 -16.509 -10.015 1.00 50.64 154 GLU A N 1
ATOM 1147 C CA . GLU A 1 152 ? 5.289 -16.502 -9.993 1.00 53.55 154 GLU A CA 1
ATOM 1148 C C . GLU A 1 152 ? 5.848 -17.841 -9.514 1.00 56.31 154 GLU A C 1
ATOM 1149 O O . GLU A 1 152 ? 6.821 -18.354 -10.088 1.00 58.40 154 GLU A O 1
ATOM 1155 N N . TYR A 1 153 ? 5.226 -18.436 -8.485 1.00 54.48 155 TYR A N 1
ATOM 1156 C CA . TYR A 1 153 ? 5.674 -19.734 -7.979 1.00 57.26 155 TYR A CA 1
ATOM 1157 C C . TYR A 1 153 ? 5.448 -20.852 -8.995 1.00 58.81 155 TYR A C 1
ATOM 1158 O O . TYR A 1 153 ? 6.246 -21.793 -9.051 1.00 62.17 155 TYR A O 1
ATOM 1167 N N . GLU A 1 154 ? 4.377 -20.778 -9.801 1.00 55.81 156 GLU A N 1
ATOM 1168 C CA . GLU A 1 154 ? 4.144 -21.797 -10.826 1.00 57.09 156 GLU A CA 1
ATOM 1169 C C . GLU A 1 154 ? 5.286 -21.850 -11.830 1.00 58.35 156 GLU A C 1
ATOM 1170 O O . GLU A 1 154 ? 5.543 -22.905 -12.424 1.00 64.56 156 GLU A O 1
ATOM 1176 N N . LYS A 1 155 ? 5.996 -20.739 -12.018 1.00 60.29 157 LYS A N 1
ATOM 1177 C CA . LYS A 1 155 ? 7.098 -20.671 -12.974 1.00 62.76 157 LYS A CA 1
ATOM 1178 C C . LYS A 1 155 ? 8.470 -20.740 -12.316 1.00 63.39 157 LYS A C 1
ATOM 1179 O O . LYS A 1 155 ? 9.425 -21.207 -12.951 1.00 63.23 157 LYS A O 1
ATOM 1185 N N . TYR A 1 156 ? 8.592 -20.288 -11.059 1.00 63.46 158 TYR A N 1
ATOM 1186 C CA . TYR A 1 156 ? 9.894 -20.052 -10.440 1.00 65.39 158 TYR A CA 1
ATOM 1187 C C . TYR A 1 156 ? 10.035 -20.746 -9.087 1.00 64.98 158 TYR A C 1
ATOM 1188 O O . TYR A 1 156 ? 10.802 -20.290 -8.233 1.00 61.85 158 TYR A O 1
ATOM 1197 N N . GLU A 1 157 ? 9.322 -21.861 -8.895 1.00 66.08 159 GLU A N 1
ATOM 1198 C CA . GLU A 1 157 ? 9.428 -22.668 -7.682 1.00 66.55 159 GLU A CA 1
ATOM 1199 C C . GLU A 1 157 ? 10.866 -22.852 -7.205 1.00 70.07 159 GLU A C 1
ATOM 1200 O O . GLU A 1 157 ? 11.228 -22.404 -6.111 1.00 68.05 159 GLU A O 1
ATOM 1206 N N . HIS A 1 158 ? 11.694 -23.515 -8.023 1.00 75.28 160 HIS A N 1
ATOM 1207 C CA . HIS A 1 158 ? 13.089 -23.762 -7.663 1.00 74.80 160 HIS A CA 1
ATOM 1208 C C . HIS A 1 158 ? 13.804 -22.470 -7.286 1.00 75.97 160 HIS A C 1
ATOM 1209 O O . HIS A 1 158 ? 14.567 -22.424 -6.313 1.00 76.59 160 HIS A O 1
ATOM 1216 N N . ASN A 1 159 ? 13.556 -21.407 -8.042 1.00 70.52 161 ASN A N 1
ATOM 1217 C CA . ASN A 1 159 ? 14.320 -20.180 -7.895 1.00 70.70 161 ASN A CA 1
ATOM 1218 C C . ASN A 1 159 ? 13.863 -19.381 -6.678 1.00 70.31 161 ASN A C 1
ATOM 1219 O O . ASN A 1 159 ? 14.674 -18.695 -6.044 1.00 71.41 161 ASN A O 1
ATOM 1224 N N . ILE A 1 160 ? 12.581 -19.482 -6.325 1.00 69.39 162 ILE A N 1
ATOM 1225 C CA . ILE A 1 160 ? 12.056 -18.771 -5.163 1.00 69.40 162 ILE A CA 1
ATOM 1226 C C . ILE A 1 160 ? 12.537 -19.426 -3.871 1.00 68.96 162 ILE A C 1
ATOM 1227 O O . ILE A 1 160 ? 12.822 -18.741 -2.878 1.00 64.44 162 ILE A O 1
ATOM 1232 N N . LEU A 1 161 ? 12.634 -20.762 -3.864 1.00 68.31 163 LEU A N 1
ATOM 1233 C CA . LEU A 1 161 ? 13.143 -21.472 -2.693 1.00 69.13 163 LEU A CA 1
ATOM 1234 C C . LEU A 1 161 ? 14.583 -21.083 -2.377 1.00 71.00 163 LEU A C 1
ATOM 1235 O O . LEU A 1 161 ? 14.977 -21.054 -1.205 1.00 69.14 163 LEU A O 1
ATOM 1240 N N . LYS A 1 162 ? 15.385 -20.790 -3.398 1.00 75.59 164 LYS A N 1
ATOM 1241 C CA . LYS A 1 162 ? 16.762 -20.406 -3.129 1.00 75.56 164 LYS A CA 1
ATOM 1242 C C . LYS A 1 162 ? 16.807 -19.069 -2.408 1.00 76.71 164 LYS A C 1
ATOM 1243 O O . LYS A 1 162 ? 17.456 -18.944 -1.364 1.00 78.15 164 LYS A O 1
ATOM 1249 N N . LEU A 1 163 ? 16.085 -18.069 -2.934 1.00 72.79 165 LEU A N 1
ATOM 1250 C CA . LEU A 1 163 ? 15.973 -16.768 -2.272 1.00 69.52 165 LEU A CA 1
ATOM 1251 C C . LEU A 1 163 ? 15.558 -16.899 -0.811 1.00 66.52 165 LEU A C 1
ATOM 1252 O O . LEU A 1 163 ? 15.966 -16.086 0.030 1.00 65.92 165 LEU A O 1
ATOM 1257 N N . VAL A 1 164 ? 14.740 -17.902 -0.491 1.00 65.31 166 VAL A N 1
ATOM 1258 C CA . VAL A 1 164 ? 14.347 -18.126 0.894 1.00 62.80 166 VAL A CA 1
ATOM 1259 C C . VAL A 1 164 ? 15.560 -18.481 1.736 1.00 66.59 166 VAL A C 1
ATOM 1260 O O . VAL A 1 164 ? 15.846 -17.838 2.753 1.00 64.70 166 VAL A O 1
ATOM 1264 N N . ASN A 1 165 ? 16.309 -19.495 1.307 1.00 66.01 167 ASN A N 1
ATOM 1265 C CA . ASN A 1 165 ? 17.449 -19.967 2.076 1.00 67.72 167 ASN A CA 1
ATOM 1266 C C . ASN A 1 165 ? 18.589 -18.955 2.118 1.00 69.49 167 ASN A C 1
ATOM 1267 O O . ASN A 1 165 ? 19.390 -18.988 3.057 1.00 71.68 167 ASN A O 1
ATOM 1272 N N . ASP A 1 166 ? 18.666 -18.029 1.163 1.00 72.27 168 ASP A N 1
ATOM 1273 C CA . ASP A 1 166 ? 19.731 -17.033 1.225 1.00 73.21 168 ASP A CA 1
ATOM 1274 C C . ASP A 1 166 ? 19.368 -15.878 2.154 1.00 72.63 168 ASP A C 1
ATOM 1275 O O . ASP A 1 166 ? 20.179 -15.472 2.995 1.00 73.79 168 ASP A O 1
ATOM 1280 N N . LYS A 1 167 ? 18.152 -15.337 2.023 1.00 63.93 169 LYS A N 1
ATOM 1281 C CA . LYS A 1 167 ? 17.778 -14.166 2.807 1.00 59.05 169 LYS A CA 1
ATOM 1282 C C . LYS A 1 167 ? 17.268 -14.531 4.206 1.00 57.33 169 LYS A C 1
ATOM 1283 O O . LYS A 1 167 ? 17.474 -13.761 5.152 1.00 56.38 169 LYS A O 1
ATOM 1289 N N . LEU A 1 168 ? 16.610 -15.673 4.375 1.00 56.24 170 LEU A N 1
ATOM 1290 C CA . LEU A 1 168 ? 16.020 -16.022 5.661 1.00 53.11 170 LEU A CA 1
ATOM 1291 C C . LEU A 1 168 ? 16.834 -17.119 6.339 1.00 57.24 170 LEU A C 1
ATOM 1292 O O . LEU A 1 168 ? 17.742 -17.706 5.743 1.00 63.03 170 LEU A O 1
ATOM 1297 N N . ASN A 1 169 ? 16.508 -17.389 7.606 1.00 50.97 171 ASN A N 1
ATOM 1298 C CA . ASN A 1 169 ? 17.040 -18.543 8.328 1.00 51.84 171 ASN A CA 1
ATOM 1299 C C . ASN A 1 169 ? 15.887 -19.396 8.836 1.00 50.55 171 ASN A C 1
ATOM 1300 O O . ASN A 1 169 ? 14.990 -18.888 9.521 1.00 47.94 171 ASN A O 1
ATOM 1305 N N . TYR A 1 170 ? 15.928 -20.692 8.514 1.00 48.28 172 TYR A N 1
ATOM 1306 C CA . TYR A 1 170 ? 14.935 -21.637 9.006 1.00 48.88 172 TYR A CA 1
ATOM 1307 C C . TYR A 1 170 ? 14.989 -21.732 10.532 1.00 48.87 172 TYR A C 1
ATOM 1308 O O . TYR A 1 170 ? 16.067 -21.660 11.131 1.00 52.51 172 TYR A O 1
ATOM 1317 N N . PRO A 1 171 ? 13.843 -21.948 11.191 1.00 47.33 173 PRO A N 1
ATOM 1318 C CA . PRO A 1 171 ? 12.516 -22.122 10.582 1.00 48.85 173 PRO A CA 1
ATOM 1319 C C . PRO A 1 171 ? 11.852 -20.838 10.051 1.00 47.22 173 PRO A C 1
ATOM 1320 O O . PRO A 1 171 ? 12.129 -19.732 10.518 1.00 47.03 173 PRO A O 1
ATOM 1324 N N . VAL A 1 172 ? 10.965 -21.007 9.069 1.00 45.19 174 VAL A N 1
ATOM 1325 C CA . VAL A 1 172 ? 10.200 -19.913 8.491 1.00 45.03 174 VAL A CA 1
ATOM 1326 C C . VAL A 1 172 ? 8.717 -20.230 8.643 1.00 46.06 174 VAL A C 1
ATOM 1327 O O . VAL A 1 172 ? 8.327 -21.376 8.883 1.00 40.95 174 VAL A O 1
ATOM 1331 N N . PHE A 1 173 ? 7.890 -19.191 8.514 1.00 38.83 175 PHE A N 1
ATOM 1332 C CA . PHE A 1 173 ? 6.438 -19.329 8.498 1.00 42.09 175 PHE A CA 1
ATOM 1333 C C . PHE A 1 173 ? 5.901 -19.003 7.114 1.00 43.43 175 PHE A C 1
ATOM 1334 O O . PHE A 1 173 ? 6.262 -17.972 6.536 1.00 42.53 175 PHE A O 1
ATOM 1342 N N . VAL A 1 174 ? 5.013 -19.852 6.607 1.00 40.84 176 VAL A N 1
ATOM 1343 C CA . VAL A 1 174 ? 4.274 -19.569 5.381 1.00 44.32 176 VAL A CA 1
ATOM 1344 C C . VAL A 1 174 ? 2.975 -18.887 5.782 1.00 42.32 176 VAL A C 1
ATOM 1345 O O . VAL A 1 174 ? 2.262 -19.385 6.655 1.00 44.40 176 VAL A O 1
ATOM 1349 N N . LYS A 1 175 ? 2.667 -17.741 5.173 1.00 38.91 177 LYS A N 1
ATOM 1350 C CA . LYS A 1 175 ? 1.508 -16.948 5.586 1.00 41.24 177 LYS A CA 1
ATOM 1351 C C . LYS A 1 175 ? 0.724 -16.479 4.368 1.00 42.88 177 LYS A C 1
ATOM 1352 O O . LYS A 1 175 ? 1.274 -15.736 3.530 1.00 44.16 177 LYS A O 1
ATOM 1358 N N . PRO A 1 176 ? -0.541 -16.862 4.229 1.00 43.84 178 PRO A N 1
ATOM 1359 C CA . PRO A 1 176 ? -1.377 -16.240 3.200 1.00 44.50 178 PRO A CA 1
ATOM 1360 C C . PRO A 1 176 ? -1.457 -14.738 3.425 1.00 46.31 178 PRO A C 1
ATOM 1361 O O . PRO A 1 176 ? -1.551 -14.260 4.560 1.00 39.74 178 PRO A O 1
ATOM 1365 N N . ALA A 1 177 ? -1.403 -13.988 2.323 1.00 47.46 179 ALA A N 1
ATOM 1366 C CA . ALA A 1 177 ? -1.290 -12.540 2.442 1.00 47.70 179 ALA A CA 1
ATOM 1367 C C . ALA A 1 177 ? -2.606 -11.910 2.871 1.00 48.43 179 ALA A C 1
ATOM 1368 O O . ALA A 1 177 ? -2.607 -10.980 3.680 1.00 43.95 179 ALA A O 1
ATOM 1370 N N . ASN A 1 178 ? -3.733 -12.421 2.365 1.00 50.10 180 ASN A N 1
ATOM 1371 C CA . ASN A 1 178 ? -5.011 -11.718 2.412 1.00 54.00 180 ASN A CA 1
ATOM 1372 C C . ASN A 1 178 ? -6.029 -12.309 3.377 1.00 55.36 180 ASN A C 1
ATOM 1373 O O . ASN A 1 178 ? -7.204 -11.952 3.290 1.00 59.82 180 ASN A O 1
ATOM 1378 N N . LEU A 1 179 ? -5.637 -13.196 4.278 1.00 58.38 181 LEU A N 1
ATOM 1379 C CA . LEU A 1 179 ? -6.608 -13.769 5.198 1.00 65.18 181 LEU A CA 1
ATOM 1380 C C . LEU A 1 179 ? -6.583 -13.035 6.534 1.00 69.01 181 LEU A C 1
ATOM 1381 O O . LEU A 1 179 ? -5.573 -12.442 6.923 1.00 69.28 181 LEU A O 1
ATOM 1386 N N . GLY A 1 180 ? -7.727 -13.035 7.209 1.00 70.19 182 GLY A N 1
ATOM 1387 C CA . GLY A 1 180 ? -7.824 -12.591 8.580 1.00 76.59 182 GLY A CA 1
ATOM 1388 C C . GLY A 1 180 ? -7.743 -13.713 9.577 1.00 79.92 182 GLY A C 1
ATOM 1389 O O . GLY A 1 180 ? -7.888 -13.480 10.781 1.00 81.14 182 GLY A O 1
ATOM 1390 N N . SER A 1 181 ? -7.493 -14.925 9.102 1.00 78.53 183 SER A N 1
ATOM 1391 C CA . SER A 1 181 ? -7.583 -16.142 9.883 1.00 78.23 183 SER A CA 1
ATOM 1392 C C . SER A 1 181 ? -6.258 -16.889 9.828 1.00 78.11 183 SER A C 1
ATOM 1393 O O . SER A 1 181 ? -5.429 -16.671 8.937 1.00 76.98 183 SER A O 1
ATOM 1396 N N . SER A 1 182 ? -6.066 -17.782 10.786 1.00 74.17 184 SER A N 1
ATOM 1397 C CA . SER A 1 182 ? -4.866 -18.611 10.779 1.00 73.36 184 SER A CA 1
ATOM 1398 C C . SER A 1 182 ? -4.923 -19.737 9.719 1.00 68.77 184 SER A C 1
ATOM 1399 O O . SER A 1 182 ? -4.054 -20.636 9.687 1.00 65.57 184 SER A O 1
ATOM 1402 N N . VAL A 1 183 ? -5.932 -19.693 8.853 1.00 67.80 185 VAL A N 1
ATOM 1403 C CA . VAL A 1 183 ? -6.143 -20.737 7.855 1.00 69.68 185 VAL A CA 1
ATOM 1404 C C . VAL A 1 183 ? -4.979 -20.727 6.867 1.00 65.06 185 VAL A C 1
ATOM 1405 O O . VAL A 1 183 ? -4.792 -19.768 6.113 1.00 67.89 185 VAL A O 1
ATOM 1409 N N . GLY A 1 184 ? -4.189 -21.789 6.876 1.00 62.15 186 GLY A N 1
ATOM 1410 C CA . GLY A 1 184 ? -3.127 -21.954 5.906 1.00 60.81 186 GLY A CA 1
ATOM 1411 C C . GLY A 1 184 ? -1.749 -21.504 6.350 1.00 54.65 186 GLY A C 1
ATOM 1412 O O . GLY A 1 184 ? -0.805 -21.605 5.558 1.00 54.00 186 GLY A O 1
ATOM 1413 N N . ILE A 1 185 ? -1.598 -21.020 7.579 1.00 58.50 187 ILE A N 1
ATOM 1414 C CA . ILE A 1 185 ? -0.277 -20.708 8.118 1.00 53.87 187 ILE A CA 1
ATOM 1415 C C . ILE A 1 185 ? 0.387 -21.995 8.579 1.00 53.83 187 ILE A C 1
ATOM 1416 O O . ILE A 1 185 ? -0.275 -22.894 9.112 1.00 53.86 187 ILE A O 1
ATOM 1421 N N . SER A 1 186 ? 1.693 -22.115 8.351 1.00 49.42 188 SER A N 1
ATOM 1422 C CA . SER A 1 186 ? 2.414 -23.235 8.935 1.00 48.49 188 SER A CA 1
ATOM 1423 C C . SER A 1 186 ? 3.861 -22.826 9.171 1.00 48.47 188 SER A C 1
ATOM 1424 O O . SER A 1 186 ? 4.385 -21.924 8.514 1.00 45.87 188 SER A O 1
ATOM 1427 N N . LYS A 1 187 ? 4.485 -23.488 10.138 1.00 46.36 189 LYS A N 1
ATOM 1428 C CA . LYS A 1 187 ? 5.890 -23.312 10.477 1.00 46.06 189 LYS A CA 1
ATOM 1429 C C . LYS A 1 187 ? 6.700 -24.449 9.857 1.00 49.34 189 LYS A C 1
ATOM 1430 O O . LYS A 1 187 ? 6.377 -25.629 10.064 1.00 53.61 189 LYS A O 1
ATOM 1436 N N . CYS A 1 188 ? 7.752 -24.107 9.106 1.00 45.43 190 CYS A N 1
ATOM 1437 C CA . CYS A 1 188 ? 8.505 -25.090 8.324 1.00 50.29 190 CYS A CA 1
ATOM 1438 C C . CYS A 1 188 ? 9.984 -25.061 8.704 1.00 51.14 190 CYS A C 1
ATOM 1439 O O . CYS A 1 188 ? 10.595 -23.987 8.743 1.00 48.25 190 CYS A O 1
ATOM 1442 N N . ASN A 1 189 ? 10.577 -26.233 8.968 1.00 51.46 191 ASN A N 1
ATOM 1443 C CA . ASN A 1 189 ? 11.992 -26.253 9.342 1.00 52.20 191 ASN A CA 1
ATOM 1444 C C . ASN A 1 189 ? 12.940 -26.479 8.174 1.00 55.16 191 ASN A C 1
ATOM 1445 O O . ASN A 1 189 ? 14.158 -26.420 8.380 1.00 55.49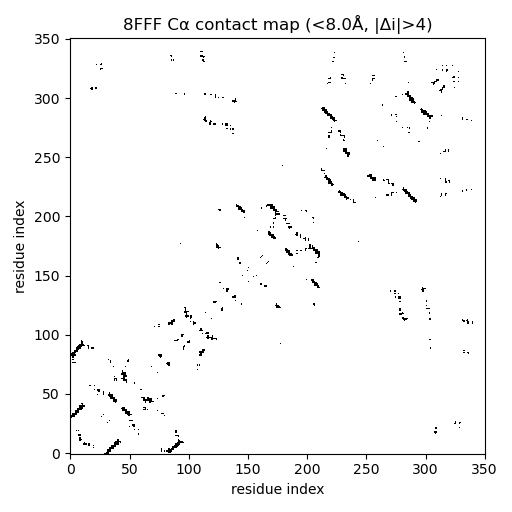 191 ASN A O 1
ATOM 1450 N N . ASN A 1 190 ? 12.435 -26.739 6.968 1.00 56.30 192 ASN A N 1
ATOM 1451 C CA . ASN A 1 190 ? 13.307 -26.949 5.816 1.00 56.18 192 ASN A CA 1
ATOM 1452 C C . ASN A 1 190 ? 12.498 -26.797 4.527 1.00 57.17 192 ASN A C 1
ATOM 1453 O O . ASN A 1 190 ? 11.271 -26.655 4.558 1.00 55.12 192 ASN A O 1
ATOM 1458 N N . GLU A 1 191 ? 13.216 -26.800 3.387 1.00 57.27 193 GLU A N 1
ATOM 1459 C CA . GLU A 1 191 ? 12.571 -26.739 2.070 1.00 55.56 193 GLU A CA 1
ATOM 1460 C C . GLU A 1 191 ? 11.456 -27.761 1.940 1.00 56.59 193 GLU A C 1
ATOM 1461 O O . GLU A 1 191 ? 10.356 -27.444 1.468 1.00 59.04 193 GLU A O 1
ATOM 1467 N N . ALA A 1 192 ? 11.745 -29.010 2.304 1.00 58.80 194 ALA A N 1
ATOM 1468 C CA . ALA A 1 192 ? 10.745 -30.061 2.200 1.00 59.35 194 ALA A CA 1
ATOM 1469 C C . ALA A 1 192 ? 9.441 -29.627 2.856 1.00 54.65 194 ALA A C 1
ATOM 1470 O O . ALA A 1 192 ? 8.376 -29.667 2.230 1.00 58.03 194 ALA A O 1
ATOM 1472 N N . GLU A 1 193 ? 9.509 -29.160 4.108 1.00 54.12 195 GLU A N 1
ATOM 1473 C CA . GLU A 1 193 ? 8.304 -28.641 4.757 1.00 55.59 195 GLU A CA 1
ATOM 1474 C C . GLU A 1 193 ? 7.820 -27.342 4.124 1.00 52.43 195 GLU A C 1
ATOM 1475 O O . GLU A 1 193 ? 6.606 -27.132 3.987 1.00 48.03 195 GLU A O 1
ATOM 1481 N N . LEU A 1 194 ? 8.750 -26.450 3.766 1.00 54.78 196 LEU A N 1
ATOM 1482 C CA . LEU A 1 194 ? 8.401 -25.183 3.119 1.00 55.34 196 LEU A CA 1
ATOM 1483 C C . LEU A 1 194 ? 7.553 -25.403 1.858 1.00 54.29 196 LEU A C 1
ATOM 1484 O O . LEU A 1 194 ? 6.422 -24.926 1.771 1.00 51.50 196 LEU A O 1
ATOM 1489 N N . LYS A 1 195 ? 8.045 -26.245 0.949 1.00 59.89 197 LYS A N 1
ATOM 1490 C CA . LYS A 1 195 ? 7.307 -26.570 -0.299 1.00 56.12 197 LYS A CA 1
ATOM 1491 C C . LYS A 1 195 ? 5.918 -27.106 0.043 1.00 56.54 197 LYS A C 1
ATOM 1492 O O . LYS A 1 195 ? 4.934 -26.578 -0.493 1.00 56.42 197 LYS A O 1
ATOM 1498 N N . GLU A 1 196 ? 5.838 -28.128 0.885 1.00 55.18 198 GLU A N 1
ATOM 1499 C CA . GLU A 1 196 ? 4.535 -28.626 1.332 1.00 57.97 198 GLU A CA 1
ATOM 1500 C C . GLU A 1 196 ? 3.677 -27.491 1.903 1.00 55.19 198 GLU A C 1
ATOM 1501 O O . GLU A 1 196 ? 2.488 -27.354 1.572 1.00 57.56 198 GLU A O 1
ATOM 1503 N N . GLY A 1 197 ? 4.289 -26.618 2.701 1.00 54.04 199 GLY A N 1
ATOM 1504 C CA . GLY A 1 197 ? 3.550 -25.503 3.265 1.00 55.19 199 GLY A CA 1
ATOM 1505 C C . GLY A 1 197 ? 3.057 -24.524 2.212 1.00 53.90 199 GLY A C 1
ATOM 1506 O O . GLY A 1 197 ? 1.931 -24.020 2.298 1.00 52.91 199 GLY A O 1
ATOM 1507 N N . ILE A 1 198 ? 3.892 -24.234 1.211 1.00 55.12 200 ILE A N 1
ATOM 1508 C CA . ILE A 1 198 ? 3.510 -23.271 0.174 1.00 53.38 200 ILE A CA 1
ATOM 1509 C C . ILE A 1 198 ? 2.342 -23.813 -0.639 1.00 53.65 200 ILE A C 1
ATOM 1510 O O . ILE A 1 198 ? 1.333 -23.124 -0.849 1.00 50.07 200 ILE A O 1
ATOM 1515 N N . LYS A 1 199 ? 2.478 -25.058 -1.111 1.00 57.48 201 LYS A N 1
ATOM 1516 C CA . LYS A 1 199 ? 1.382 -25.725 -1.785 1.00 50.99 201 LYS A CA 1
ATOM 1517 C C . LYS A 1 199 ? 0.119 -25.675 -0.948 1.00 54.75 201 LYS A C 1
ATOM 1518 O O . LYS A 1 199 ? -0.999 -25.497 -1.460 1.00 57.75 201 LYS A O 1
ATOM 1524 N N . GLU A 1 200 ? 0.283 -25.873 0.355 1.00 58.39 202 GLU A N 1
ATOM 1525 C CA . GLU A 1 200 ? -0.861 -25.981 1.253 1.00 60.20 202 GLU A CA 1
ATOM 1526 C C . GLU A 1 200 ? -1.575 -24.647 1.419 1.00 61.31 202 GLU A C 1
ATOM 1527 O O . GLU A 1 200 ? -2.808 -24.612 1.516 1.00 62.81 202 GLU A O 1
ATOM 1533 N N . ALA A 1 201 ? -0.828 -23.535 1.423 1.00 58.98 203 ALA A N 1
ATOM 1534 C CA . ALA A 1 201 ? -1.458 -22.226 1.556 1.00 61.18 203 ALA A CA 1
ATOM 1535 C C . ALA A 1 201 ? -2.099 -21.735 0.261 1.00 59.79 203 ALA A C 1
ATOM 1536 O O . ALA A 1 201 ? -2.999 -20.892 0.321 1.00 58.89 203 ALA A O 1
ATOM 1538 N N . PHE A 1 202 ? -1.681 -22.253 -0.901 1.00 55.29 204 PHE A N 1
ATOM 1539 C CA . PHE A 1 202 ? -2.254 -21.763 -2.147 1.00 55.74 204 PHE A CA 1
ATOM 1540 C C . PHE A 1 202 ? -3.674 -22.252 -2.375 1.00 61.20 204 PHE A C 1
ATOM 1541 O O . PHE A 1 202 ? -4.339 -21.738 -3.279 1.00 59.45 204 PHE A O 1
ATOM 1549 N N . GLN A 1 203 ? -4.140 -23.246 -1.611 1.00 65.78 205 GLN A N 1
ATOM 1550 C CA . GLN A 1 203 ? -5.551 -23.625 -1.649 1.00 67.63 205 GLN A CA 1
ATOM 1551 C C . GLN A 1 203 ? -6.458 -22.506 -1.150 1.00 69.90 205 GLN A C 1
ATOM 1552 O O . GLN A 1 203 ? -7.646 -22.477 -1.499 1.00 71.19 205 GLN A O 1
ATOM 1558 N N . PHE A 1 204 ? -5.924 -21.584 -0.342 1.00 65.29 206 PHE A N 1
ATOM 1559 C CA . PHE A 1 204 ? -6.727 -20.565 0.316 1.00 65.19 206 PHE A CA 1
ATOM 1560 C C . PHE A 1 204 ? -6.404 -19.148 -0.136 1.00 59.95 206 PHE A C 1
ATOM 1561 O O . PHE A 1 204 ? -7.173 -18.233 0.180 1.00 60.33 206 PHE A O 1
ATOM 1569 N N . ASP A 1 205 ? -5.318 -18.939 -0.879 1.00 57.79 207 ASP A N 1
ATOM 1570 C CA . ASP A 1 205 ? -4.915 -17.596 -1.283 1.00 54.92 207 ASP A CA 1
ATOM 1571 C C . ASP A 1 205 ? -4.070 -17.683 -2.555 1.00 51.35 207 ASP A C 1
ATOM 1572 O O . ASP A 1 205 ? -3.540 -18.743 -2.903 1.00 52.74 207 ASP A O 1
ATOM 1577 N N . ARG A 1 206 ? -3.960 -16.549 -3.252 1.00 47.90 208 ARG A N 1
ATOM 1578 C CA . ARG A 1 206 ? -3.149 -16.417 -4.459 1.00 48.47 208 ARG A CA 1
ATOM 1579 C C . ARG A 1 206 ? -1.805 -15.715 -4.224 1.00 43.93 208 ARG A C 1
ATOM 1580 O O . ARG A 1 206 ? -0.993 -15.644 -5.158 1.00 44.13 208 ARG A O 1
ATOM 1588 N N . LYS A 1 207 ? -1.555 -15.205 -3.013 1.00 43.09 209 LYS A N 1
ATOM 1589 C CA . LYS A 1 207 ? -0.358 -14.443 -2.681 1.00 43.15 209 LYS A CA 1
ATOM 1590 C C . LYS A 1 207 ? 0.136 -14.840 -1.291 1.00 40.82 209 LYS A C 1
ATOM 1591 O O . LYS A 1 207 ? -0.657 -14.946 -0.356 1.00 40.57 209 LYS A O 1
ATOM 1597 N N . LEU A 1 208 ? 1.449 -15.033 -1.143 1.00 4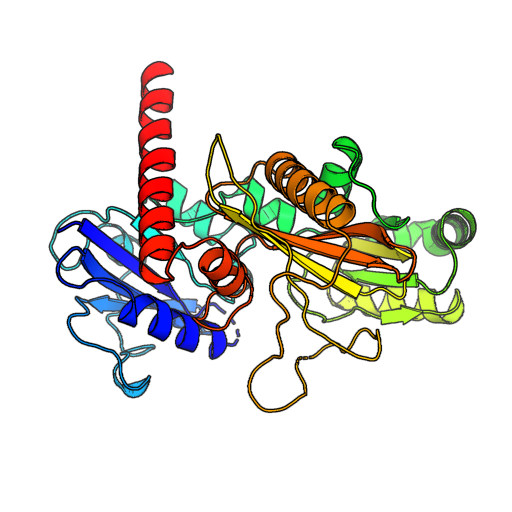0.30 210 LEU A N 1
ATOM 1598 C CA . LEU A 1 208 ? 2.023 -15.584 0.082 1.00 42.39 210 LEU A CA 1
ATOM 1599 C C . LEU A 1 208 ? 3.140 -14.695 0.619 1.00 40.30 210 LEU A C 1
ATOM 1600 O O . LEU A 1 208 ? 3.858 -14.046 -0.145 1.00 38.70 210 LEU A O 1
ATOM 1605 N N . VAL A 1 209 ? 3.303 -14.695 1.940 1.00 36.12 211 VAL A N 1
ATOM 1606 C CA . VAL A 1 209 ? 4.490 -14.150 2.593 1.00 37.99 211 VAL A CA 1
ATOM 1607 C C . VAL A 1 209 ? 5.226 -15.295 3.299 1.00 40.25 211 VAL A C 1
ATOM 1608 O O . VAL A 1 209 ? 4.598 -16.117 3.974 1.00 41.54 211 VAL A O 1
ATOM 1612 N N . ILE A 1 210 ? 6.543 -15.382 3.104 1.00 38.56 212 ILE A N 1
ATOM 1613 C CA . ILE A 1 210 ? 7.395 -16.294 3.868 1.00 37.30 212 ILE A CA 1
ATOM 1614 C C . ILE A 1 210 ? 8.206 -15.456 4.839 1.00 39.79 212 ILE A C 1
ATOM 1615 O O . ILE A 1 210 ? 8.872 -14.495 4.442 1.00 41.83 212 ILE A O 1
ATOM 1620 N N . GLU A 1 211 ? 8.178 -15.833 6.098 1.00 39.54 213 GLU A N 1
ATOM 1621 C CA . GLU A 1 211 ? 8.626 -14.973 7.179 1.00 39.34 213 GLU A CA 1
ATOM 1622 C C . GLU A 1 211 ? 9.601 -15.741 8.064 1.00 40.59 213 GLU A C 1
ATOM 1623 O O . GLU A 1 211 ? 9.391 -16.926 8.360 1.00 38.98 213 GLU A O 1
ATOM 1629 N N . GLN A 1 212 ? 10.697 -15.089 8.435 1.00 38.60 214 GLN A N 1
ATOM 1630 C CA . GLN A 1 212 ? 11.668 -15.736 9.304 1.00 43.48 214 GLN A CA 1
ATOM 1631 C C . GLN A 1 212 ? 11.077 -15.871 10.702 1.00 42.38 214 GLN A C 1
ATOM 1632 O O . GLN A 1 212 ? 10.518 -14.914 11.233 1.00 37.08 214 GLN A O 1
ATOM 1638 N N . GLY A 1 213 ? 11.189 -17.056 11.304 1.00 42.68 215 GLY A N 1
ATOM 1639 C CA . GLY A 1 213 ? 10.641 -17.243 12.638 1.00 38.13 215 GLY A CA 1
ATOM 1640 C C . GLY A 1 213 ? 11.490 -16.589 13.718 1.00 39.85 215 GLY A C 1
ATOM 1641 O O . GLY A 1 213 ? 12.715 -16.498 13.615 1.00 37.35 215 GLY A O 1
ATOM 1642 N N . VAL A 1 214 ? 10.813 -16.100 14.766 1.00 38.02 216 VAL A N 1
ATOM 1643 C CA . VAL A 1 214 ? 11.451 -15.760 16.033 1.00 40.35 216 VAL A CA 1
ATOM 1644 C C . VAL A 1 214 ? 10.653 -16.334 17.177 1.00 37.95 216 VAL A C 1
ATOM 1645 O O . VAL A 1 214 ? 9.444 -16.545 17.085 1.00 40.29 216 VAL A O 1
ATOM 1649 N N . ASN A 1 215 ? 11.351 -16.526 18.283 1.00 36.91 217 ASN A N 1
ATOM 1650 C CA . ASN A 1 215 ? 10.733 -16.755 19.575 1.00 39.77 217 ASN A CA 1
ATOM 1651 C C . ASN A 1 215 ? 10.823 -15.442 20.341 1.00 39.70 217 ASN A C 1
ATOM 1652 O O . ASN A 1 215 ? 11.913 -14.877 20.497 1.00 37.55 217 ASN A O 1
ATOM 1657 N N . ALA A 1 216 ? 9.677 -14.927 20.758 1.00 36.57 218 ALA A N 1
ATOM 1658 C CA . ALA A 1 216 ? 9.691 -13.599 21.322 1.00 38.38 218 ALA A CA 1
ATOM 1659 C C . ALA A 1 216 ? 8.425 -13.396 22.123 1.00 40.00 218 ALA A C 1
ATOM 1660 O O . ALA A 1 216 ? 7.440 -14.128 21.974 1.00 39.06 218 ALA A O 1
ATOM 1662 N N . ARG A 1 217 ? 8.478 -12.382 22.973 1.00 38.45 219 ARG A N 1
ATOM 1663 C CA . ARG A 1 217 ? 7.311 -11.906 23.674 1.00 38.37 219 ARG A CA 1
ATOM 1664 C C . ARG A 1 217 ? 6.424 -11.108 22.720 1.00 38.27 219 ARG A C 1
ATOM 1665 O O . ARG A 1 217 ? 6.909 -10.437 21.801 1.00 34.70 219 ARG A O 1
ATOM 1673 N N . GLU A 1 218 ? 5.113 -11.218 22.916 1.00 36.71 220 GLU A N 1
ATOM 1674 C CA . GLU A 1 218 ? 4.151 -10.423 22.159 1.00 38.72 220 GLU A CA 1
ATOM 1675 C C . GLU A 1 218 ? 3.751 -9.207 22.990 1.00 33.10 220 GLU A C 1
ATOM 1676 O O . GLU A 1 218 ? 3.270 -9.340 24.120 1.00 35.38 220 GLU A O 1
ATOM 1682 N N . ILE A 1 219 ? 3.995 -8.033 22.434 1.00 31.95 221 ILE A N 1
ATOM 1683 C CA . ILE A 1 219 ? 3.816 -6.750 23.096 1.00 32.48 221 ILE A CA 1
ATOM 1684 C C . ILE A 1 219 ? 2.913 -5.908 22.206 1.00 29.70 221 ILE A C 1
ATOM 1685 O O . ILE A 1 219 ? 3.177 -5.772 21.008 1.00 29.07 221 ILE A O 1
ATOM 1690 N N . GLU A 1 220 ? 1.863 -5.345 22.787 1.00 27.87 222 GLU A N 1
ATOM 1691 C CA . GLU A 1 220 ? 0.866 -4.576 22.049 1.00 28.04 222 GLU A CA 1
ATOM 1692 C C . GLU A 1 220 ? 0.793 -3.152 22.605 1.00 27.57 222 GLU A C 1
ATOM 1693 O O . GLU A 1 220 ? 0.914 -2.945 23.825 1.00 29.40 222 GLU A O 1
ATOM 1699 N N . VAL A 1 221 ? 0.646 -2.171 21.700 1.00 22.56 223 VAL A N 1
ATOM 1700 C CA . VAL A 1 221 ? 0.481 -0.757 22.025 1.00 24.03 223 VAL A CA 1
ATOM 1701 C C . VAL A 1 221 ? -0.788 -0.254 21.353 1.00 26.25 223 VAL A C 1
ATOM 1702 O O . VAL A 1 221 ? -1.008 -0.517 20.167 1.00 24.77 223 VAL A O 1
ATOM 1706 N N . ALA A 1 222 ? -1.600 0.510 22.089 1.00 25.08 224 ALA A N 1
ATOM 1707 C CA . ALA A 1 222 ? -2.839 1.062 21.553 1.00 25.59 224 ALA A CA 1
ATOM 1708 C C . ALA A 1 222 ? -2.599 2.495 21.093 1.00 29.19 224 ALA A C 1
ATOM 1709 O O . ALA A 1 222 ? -1.961 3.276 21.808 1.00 30.91 224 ALA A O 1
ATOM 1711 N N . VAL A 1 223 ? -3.081 2.831 19.893 1.00 25.95 225 VAL A N 1
ATOM 1712 C CA . VAL A 1 223 ? -2.961 4.180 19.339 1.00 28.60 225 VAL A CA 1
ATOM 1713 C C . VAL A 1 223 ? -4.361 4.736 19.088 1.00 28.17 225 VAL A C 1
ATOM 1714 O O . VAL A 1 223 ? -5.246 4.014 18.624 1.00 26.89 225 VAL A O 1
ATOM 1718 N N . LEU A 1 224 ? -4.550 6.028 19.379 1.00 31.60 226 LEU A N 1
ATOM 1719 C CA . LEU A 1 224 ? -5.853 6.684 19.305 1.00 30.70 226 LEU A CA 1
ATOM 1720 C C . LEU A 1 224 ? -5.641 8.089 18.776 1.00 28.81 226 LEU A C 1
ATOM 1721 O O . LEU A 1 224 ? -4.734 8.782 19.232 1.00 29.50 226 LEU A O 1
ATOM 1726 N N . GLY A 1 225 ? -6.452 8.500 17.801 1.00 29.25 227 GLY A N 1
ATOM 1727 C CA . GLY A 1 225 ? -6.324 9.831 17.243 1.00 30.82 227 GLY A CA 1
ATOM 1728 C C . GLY A 1 225 ? -6.535 9.859 15.750 1.00 30.79 227 GLY A C 1
ATOM 1729 O O . GLY A 1 225 ? -6.838 8.828 15.134 1.00 30.62 227 GLY A O 1
ATOM 1730 N N . ASN A 1 226 ? -6.366 11.034 15.152 1.00 32.28 228 ASN A N 1
ATOM 1731 C CA . ASN A 1 226 ? -6.476 11.182 13.704 1.00 32.84 228 ASN A CA 1
ATOM 1732 C C . ASN A 1 226 ? -5.169 11.762 13.189 1.00 35.19 228 ASN A C 1
ATOM 1733 O O . ASN A 1 226 ? -4.274 11.022 12.780 1.00 33.19 228 ASN A O 1
ATOM 1738 N N . ASP A 1 227 ? -5.029 13.084 13.267 1.00 35.03 229 ASP A N 1
ATOM 1739 C CA . ASP A 1 227 ? -3.847 13.768 12.778 1.00 34.62 229 ASP A CA 1
ATOM 1740 C C . ASP A 1 227 ? -2.756 13.881 13.826 1.00 34.63 229 ASP A C 1
ATOM 1741 O O . ASP A 1 227 ? -1.584 14.026 13.462 1.00 33.90 229 ASP A O 1
ATOM 1746 N N . TYR A 1 228 ? -3.102 13.831 15.111 1.00 31.76 230 TYR A N 1
ATOM 1747 C CA . TYR A 1 228 ? -2.131 13.984 16.198 1.00 35.85 230 TYR A CA 1
ATOM 1748 C C . TYR A 1 228 ? -2.333 12.837 17.169 1.00 34.96 230 TYR A C 1
ATOM 1749 O O . TYR A 1 228 ? -2.757 13.035 18.313 1.00 32.64 230 TYR A O 1
ATOM 1758 N N . PRO A 1 229 ? -2.035 11.614 16.737 1.00 34.75 231 PRO A N 1
ATOM 1759 C CA . PRO A 1 229 ? -2.378 10.434 17.539 1.00 33.30 231 PRO A CA 1
ATOM 1760 C C . PRO A 1 229 ? -1.477 10.282 18.750 1.00 31.86 231 PRO A C 1
ATOM 1761 O O . PRO A 1 229 ? -0.343 10.756 18.778 1.00 29.14 231 PRO A O 1
ATOM 1765 N N . GLU A 1 230 ? -2.002 9.582 19.754 1.00 34.66 232 GLU A N 1
ATOM 1766 C CA . GLU A 1 230 ? -1.270 9.258 20.973 1.00 33.90 232 GLU A CA 1
ATOM 1767 C C . GLU A 1 230 ? -1.231 7.742 21.173 1.00 34.48 232 GLU A C 1
ATOM 1768 O O . GLU A 1 230 ? -2.195 7.034 20.834 1.00 31.44 232 GLU A O 1
ATOM 1774 N N . ALA A 1 231 ? -0.111 7.247 21.714 1.00 32.39 233 ALA A N 1
ATOM 1775 C CA . ALA A 1 231 ? 0.109 5.819 21.960 1.00 32.10 233 ALA A CA 1
ATOM 1776 C C . ALA A 1 231 ? 0.208 5.540 23.461 1.00 35.02 233 ALA A C 1
ATOM 1777 O O . ALA A 1 231 ? 0.786 6.331 24.218 1.00 32.02 233 ALA A O 1
ATOM 1779 N N . THR A 1 232 ? -0.359 4.418 23.888 1.00 30.14 234 THR A N 1
ATOM 1780 C CA . THR A 1 232 ? -0.304 4.024 25.285 1.00 29.62 234 THR A CA 1
ATOM 1781 C C . THR A 1 232 ? 1.045 3.394 25.621 1.00 28.38 234 THR A C 1
ATOM 1782 O O . THR A 1 232 ? 1.837 3.042 24.747 1.00 27.61 234 THR A O 1
ATOM 1786 N N . TRP A 1 233 ? 1.289 3.238 26.913 1.00 32.14 235 TRP A N 1
ATOM 1787 C CA . TRP A 1 233 ? 2.275 2.278 27.378 1.00 33.02 235 TRP A CA 1
ATOM 1788 C C . TRP A 1 233 ? 1.929 0.880 26.853 1.00 31.51 235 TRP A C 1
ATOM 1789 O O . TRP A 1 233 ? 0.755 0.534 26.686 1.00 27.57 235 TRP A O 1
ATOM 1800 N N . PRO A 1 234 ? 2.931 0.065 26.565 1.00 31.43 236 PRO A N 1
ATOM 1801 C CA . PRO A 1 234 ? 2.662 -1.267 26.016 1.00 30.25 236 PRO A CA 1
ATOM 1802 C C . PRO A 1 234 ? 2.108 -2.230 27.053 1.00 31.08 236 PRO A C 1
ATOM 1803 O O . PRO A 1 234 ? 2.256 -2.061 28.269 1.00 29.34 236 PRO A O 1
ATOM 1807 N N . GLY A 1 235 ? 1.467 -3.279 26.532 1.00 30.18 237 GLY A N 1
ATOM 1808 C CA . GLY A 1 235 ? 0.950 -4.338 27.359 1.00 30.04 237 GLY A CA 1
ATOM 1809 C C . GLY A 1 235 ? 1.354 -5.683 26.773 1.00 35.89 237 GLY A C 1
ATOM 1810 O O . GLY A 1 235 ? 1.796 -5.783 25.623 1.00 30.94 237 GLY A O 1
ATOM 1811 N N . GLU A 1 236 ? 1.176 -6.717 27.587 1.00 33.61 238 GLU A N 1
ATOM 1812 C CA . GLU A 1 236 ? 1.652 -8.055 27.264 1.00 36.93 238 GLU A CA 1
ATOM 1813 C C . GLU A 1 236 ? 0.634 -9.107 27.680 1.00 36.28 238 GLU A C 1
ATOM 1814 O O . GLU A 1 236 ? 0.135 -9.094 28.806 1.00 35.28 238 GLU A O 1
ATOM 1820 N N . VAL A 1 237 ? 0.326 -10.016 26.766 1.00 36.36 239 VAL A N 1
ATOM 1821 C CA . VAL A 1 237 ? -0.343 -11.258 27.123 1.00 40.19 239 VAL A CA 1
ATOM 1822 C C . VAL A 1 237 ? 0.691 -12.252 27.656 1.00 38.02 239 VAL A C 1
ATOM 1823 O O . VAL A 1 237 ? 1.485 -12.832 26.911 1.00 42.69 239 VAL A O 1
ATOM 1827 N N . VAL A 1 238 ? 0.708 -12.433 28.959 1.00 36.69 240 VAL A N 1
ATOM 1828 C CA . VAL A 1 238 ? 1.828 -13.127 29.579 1.00 41.32 240 VAL A CA 1
ATOM 1829 C C . VAL A 1 238 ? 1.714 -14.633 29.362 1.00 44.17 240 VAL A C 1
ATOM 1830 O O . VAL A 1 238 ? 0.697 -15.251 29.701 1.00 44.76 240 VAL A O 1
ATOM 1834 N N . LYS A 1 239 ? 2.819 -15.227 28.913 1.00 39.70 241 LYS A N 1
ATOM 1835 C CA . LYS A 1 239 ? 2.887 -16.582 28.391 1.00 42.95 241 LYS A CA 1
ATOM 1836 C C . LYS A 1 239 ? 4.279 -17.135 28.701 1.00 42.85 241 LYS A C 1
ATOM 1837 O O . LYS A 1 239 ? 5.280 -16.581 28.226 1.00 41.97 241 LYS A O 1
ATOM 1843 N N . ASP A 1 240 ? 4.363 -18.209 29.511 1.00 37.39 242 ASP A N 1
ATOM 1844 C CA . ASP A 1 240 ? 5.710 -18.671 29.822 1.00 38.76 242 ASP A CA 1
ATOM 1845 C C . ASP A 1 240 ? 6.412 -19.286 28.621 1.00 42.61 242 ASP A C 1
ATOM 1846 O O . ASP A 1 240 ? 7.624 -19.526 28.691 1.00 42.74 242 ASP A O 1
ATOM 1851 N N . VAL A 1 241 ? 5.700 -19.583 27.538 1.00 39.68 243 VAL A N 1
ATOM 1852 C CA . VAL A 1 241 ? 6.305 -20.312 26.428 1.00 42.77 243 VAL A CA 1
ATOM 1853 C C . VAL A 1 241 ? 5.835 -19.656 25.147 1.00 44.51 243 VAL A C 1
ATOM 1854 O O . VAL A 1 241 ? 4.627 -19.543 24.915 1.00 43.88 243 VAL A O 1
ATOM 1858 N N . ALA A 1 242 ? 6.779 -19.215 24.321 1.00 45.28 244 ALA A N 1
ATOM 1859 C CA . ALA A 1 242 ? 6.434 -18.646 23.031 1.00 46.81 244 ALA A CA 1
ATOM 1860 C C . ALA A 1 242 ? 6.211 -19.787 22.044 1.00 49.06 244 ALA A C 1
ATOM 1861 O O . ALA A 1 242 ? 7.093 -20.631 21.842 1.00 46.84 244 ALA A O 1
ATOM 1863 N N . PHE A 1 243 ? 5.018 -19.827 21.460 1.00 49.12 245 PHE A N 1
ATOM 1864 C CA . PHE A 1 243 ? 4.692 -20.728 20.367 1.00 54.65 245 PHE A CA 1
ATOM 1865 C C . PHE A 1 243 ? 3.513 -20.115 19.620 1.00 62.67 245 PHE A C 1
ATOM 1866 O O . PHE A 1 243 ? 2.774 -19.297 20.172 1.00 62.94 245 PHE A O 1
ATOM 1874 N N . TYR A 1 244 ? 3.379 -20.489 18.348 1.00 63.36 246 TYR A N 1
ATOM 1875 C CA . TYR A 1 244 ? 2.212 -20.061 17.545 1.00 71.63 246 TYR A CA 1
ATOM 1876 C C . TYR A 1 244 ? 1.115 -21.059 17.871 1.00 76.71 246 TYR A C 1
ATOM 1877 O O . TYR A 1 244 ? 1.271 -22.229 17.550 1.00 75.89 246 TYR A O 1
ATOM 1886 N N . ASP A 1 245 ? 0.054 -20.607 18.520 1.00 106.79 247 ASP A N 1
ATOM 1887 C CA . ASP A 1 245 ? -0.968 -21.573 19.001 1.00 108.39 247 ASP A CA 1
ATOM 1888 C C . ASP A 1 245 ? -1.979 -21.904 17.912 1.00 112.84 247 ASP A C 1
ATOM 1889 O O . ASP A 1 245 ? -2.434 -23.068 17.913 1.00 109.69 247 ASP A O 1
ATOM 1891 N N . TYR A 1 246 ? -2.331 -20.928 17.068 1.00 95.28 248 TYR A N 1
ATOM 1892 C CA . TYR A 1 246 ? -3.380 -21.154 16.045 1.00 90.24 248 TYR A CA 1
ATOM 1893 C C . TYR A 1 246 ? -4.747 -21.086 16.736 1.00 93.00 248 TYR A C 1
ATOM 1894 O O . TYR A 1 246 ? -5.761 -21.307 16.059 1.00 87.12 248 TYR A O 1
ATOM 1896 N N . LYS A 1 247 ? -4.758 -20.802 18.044 1.00 95.70 249 LYS A N 1
ATOM 1897 C CA . LYS A 1 247 ? -6.021 -20.612 18.795 1.00 94.09 249 LYS A CA 1
ATOM 1898 C C . LYS A 1 247 ? -6.809 -21.924 18.843 1.00 92.26 249 LYS A C 1
ATOM 1899 O O . LYS A 1 247 ? -6.195 -22.951 19.172 1.00 93.01 249 LYS A O 1
ATOM 1901 N N . LYS A 1 249 ? -6.538 -18.648 21.438 1.00 86.98 251 LYS A N 1
ATOM 1902 C CA . LYS A 1 249 ? -6.847 -18.737 22.891 1.00 79.87 251 LYS A CA 1
ATOM 1903 C C . LYS A 1 249 ? -7.408 -20.127 23.227 1.00 71.60 251 LYS A C 1
ATOM 1904 O O . LYS A 1 249 ? -8.502 -20.445 22.760 1.00 75.79 251 LYS A O 1
ATOM 1906 N N . TYR A 1 250 ? -6.676 -20.909 24.010 1.00 60.43 252 TYR A N 1
ATOM 1907 C CA . TYR A 1 250 ? -7.161 -22.241 24.437 1.00 57.10 252 TYR A CA 1
ATOM 1908 C C . TYR A 1 250 ? -7.465 -22.215 25.927 1.00 52.66 252 TYR A C 1
ATOM 1909 O O . TYR A 1 250 ? -8.339 -22.951 26.376 1.00 50.09 252 TYR A O 1
ATOM 1918 N N . LYS A 1 251 ? -6.765 -21.365 26.661 1.00 49.72 253 LYS A N 1
ATOM 1919 C CA . LYS A 1 251 ? -6.934 -21.447 28.127 1.00 49.49 253 LYS A CA 1
ATOM 1920 C C . LYS A 1 251 ? -8.307 -20.901 28.514 1.00 48.24 253 LYS A C 1
ATOM 1921 O O . LYS A 1 251 ? -8.756 -19.924 27.916 1.00 51.52 253 LYS A O 1
ATOM 1927 N N . ASP A 1 252 ? -8.926 -21.529 29.500 1.00 45.59 254 ASP A N 1
ATOM 1928 C CA . ASP A 1 252 ? -10.250 -21.087 29.970 1.00 48.50 254 ASP A CA 1
ATOM 1929 C C . ASP A 1 252 ? -10.153 -19.778 30.739 1.00 49.55 254 ASP A C 1
ATOM 1930 O O . ASP A 1 252 ? -9.071 -19.435 31.210 1.00 46.74 254 ASP A O 1
ATOM 1935 N N . GLY A 1 253 ? -11.271 -19.080 30.822 1.00 48.81 255 GLY A N 1
ATOM 1936 C CA . GLY A 1 253 ? -11.333 -17.893 31.633 1.00 52.66 255 GLY A CA 1
ATOM 1937 C C . GLY A 1 253 ? -10.763 -16.666 30.945 1.00 52.49 255 GLY A C 1
ATOM 1938 O O . GLY A 1 253 ? -10.543 -16.628 29.725 1.00 53.11 255 GLY A O 1
ATOM 1939 N N . LYS A 1 254 ? -10.510 -15.645 31.767 1.00 53.96 256 LYS A N 1
ATOM 1940 C CA . LYS A 1 254 ? -9.998 -14.371 31.277 1.00 54.01 256 LYS A CA 1
ATOM 1941 C C . LYS A 1 254 ? -8.567 -14.520 30.773 1.00 51.40 256 LYS A C 1
ATOM 1942 O O . LYS A 1 254 ? -7.782 -15.312 31.302 1.00 52.08 256 LYS A O 1
ATOM 1948 N N . VAL A 1 255 ? -8.231 -13.753 29.738 1.00 48.18 257 VAL A N 1
ATOM 1949 C CA . VAL A 1 255 ? -6.848 -13.654 29.305 1.00 49.97 257 VAL A CA 1
ATOM 1950 C C . VAL A 1 255 ? -6.054 -12.926 30.388 1.00 52.30 257 VAL A C 1
ATOM 1951 O O . VAL A 1 255 ? -6.609 -12.192 31.213 1.00 54.29 257 VAL A O 1
ATOM 1955 N N . GLN A 1 256 ? -4.760 -13.175 30.442 1.00 51.05 258 GLN A N 1
ATOM 1956 C CA . GLN A 1 256 ? -3.948 -12.617 31.513 1.00 52.64 258 GLN A CA 1
ATOM 1957 C C . GLN A 1 256 ? -3.073 -11.518 30.934 1.00 45.40 258 GLN A C 1
ATOM 1958 O O . GLN A 1 256 ? -2.044 -11.789 30.304 1.00 45.19 258 GLN A O 1
ATOM 1964 N N . LEU A 1 257 ? -3.493 -10.285 31.160 1.00 42.72 259 LEU A N 1
ATOM 1965 C CA . LEU A 1 257 ? -2.772 -9.120 30.683 1.00 44.68 259 LEU A CA 1
ATOM 1966 C C . LEU A 1 257 ? -1.812 -8.641 31.754 1.00 42.10 259 LEU A C 1
ATOM 1967 O O . LEU A 1 257 ? -2.089 -8.740 32.951 1.00 43.16 259 LEU A O 1
ATOM 1972 N N . GLN A 1 258 ? -0.674 -8.125 31.317 1.00 38.38 260 GLN A N 1
ATOM 1973 C CA . GLN A 1 258 ? 0.205 -7.358 32.186 1.00 37.93 260 GLN A CA 1
ATOM 1974 C C . GLN A 1 258 ? 0.312 -5.973 31.568 1.00 38.66 260 GLN A C 1
ATOM 1975 O O . GLN A 1 258 ? 0.929 -5.814 30.509 1.00 36.67 260 GLN A O 1
ATOM 1981 N N . ILE A 1 259 ? -0.304 -4.979 32.220 1.00 38.39 261 ILE A N 1
ATOM 1982 C CA . ILE A 1 259 ? -0.330 -3.609 31.734 1.00 37.48 261 ILE A CA 1
ATOM 1983 C C . ILE A 1 259 ? 0.070 -2.681 32.869 1.00 39.50 261 ILE A C 1
ATOM 1984 O O . ILE A 1 259 ? -0.610 -2.620 33.893 1.00 40.99 261 ILE A O 1
ATOM 1989 N N . PRO A 1 260 ? 1.167 -1.916 32.748 1.00 38.86 262 PRO A N 1
ATOM 1990 C CA . PRO A 1 260 ? 2.110 -1.931 31.624 1.00 38.70 262 PRO A CA 1
ATOM 1991 C C . PRO A 1 260 ? 2.918 -3.243 31.565 1.00 38.66 262 PRO A C 1
ATOM 1992 O O . PRO A 1 260 ? 2.954 -3.989 32.552 1.00 37.65 262 PRO A O 1
ATOM 1996 N N . ALA A 1 261 ? 3.526 -3.516 30.416 1.00 36.46 263 ALA A N 1
ATOM 1997 C CA . ALA A 1 261 ? 4.343 -4.707 30.268 1.00 40.23 263 ALA A CA 1
ATOM 1998 C C . ALA A 1 261 ? 5.640 -4.550 31.059 1.00 42.92 263 ALA A C 1
ATOM 1999 O O . ALA A 1 261 ? 6.180 -3.450 31.200 1.00 40.65 263 ALA A O 1
ATOM 2001 N N . ASP A 1 262 ? 6.133 -5.669 31.591 1.00 42.79 264 ASP A N 1
ATOM 2002 C CA . ASP A 1 262 ? 7.387 -5.689 32.342 1.00 42.90 264 ASP A CA 1
ATOM 2003 C C . ASP A 1 262 ? 8.546 -5.536 31.364 1.00 43.71 264 ASP A C 1
ATOM 2004 O O . ASP A 1 262 ? 9.228 -6.496 30.993 1.00 44.37 264 ASP A O 1
ATOM 2009 N N . LEU A 1 263 ? 8.772 -4.296 30.945 1.00 44.60 265 LEU A N 1
ATOM 2010 C CA . LEU A 1 263 ? 9.864 -3.968 30.046 1.00 46.60 265 LEU A CA 1
ATOM 2011 C C . LEU A 1 263 ? 10.569 -2.732 30.575 1.00 45.77 265 LEU A C 1
ATOM 2012 O O . LEU A 1 263 ? 9.950 -1.874 31.211 1.00 45.30 265 LEU A O 1
ATOM 2017 N N . ASP A 1 264 ? 11.869 -2.652 30.305 1.00 44.44 266 ASP A N 1
ATOM 2018 C CA . ASP A 1 264 ? 12.634 -1.462 30.651 1.00 49.17 266 ASP A CA 1
ATOM 2019 C C . ASP A 1 264 ? 11.898 -0.211 30.188 1.00 45.73 266 ASP A C 1
ATOM 2020 O O . ASP A 1 264 ? 11.214 -0.221 29.160 1.00 42.42 266 ASP A O 1
ATOM 2025 N N . GLU A 1 265 ? 12.040 0.878 30.956 1.00 46.37 267 GLU A N 1
ATOM 2026 C CA . GLU A 1 265 ? 11.337 2.110 30.611 1.00 43.72 267 GLU A CA 1
ATOM 2027 C C . GLU A 1 265 ? 11.785 2.655 29.258 1.00 46.09 267 GLU A C 1
ATOM 2028 O O . GLU A 1 265 ? 10.971 3.235 28.526 1.00 43.62 267 GLU A O 1
ATOM 2030 N N . ASP A 1 266 ? 13.053 2.460 28.882 1.00 43.69 268 ASP A N 1
ATOM 2031 C CA . ASP A 1 266 ? 13.471 2.930 27.562 1.00 46.31 268 ASP A CA 1
ATOM 2032 C C . ASP A 1 266 ? 12.797 2.128 26.452 1.00 43.68 268 ASP A C 1
ATOM 2033 O O . ASP A 1 266 ? 12.318 2.705 25.467 1.00 44.71 268 ASP A O 1
ATOM 2038 N N . VAL A 1 267 ? 12.728 0.801 26.604 1.00 44.79 269 VAL A N 1
ATOM 2039 C CA . VAL A 1 267 ? 12.125 -0.050 25.578 1.00 43.34 269 VAL A CA 1
ATOM 2040 C C . VAL A 1 267 ? 10.654 0.295 25.391 1.00 38.64 269 VAL A C 1
ATOM 2041 O O . VAL A 1 267 ? 10.152 0.329 24.266 1.00 35.82 269 VAL A O 1
ATOM 2045 N N . GLN A 1 268 ? 9.944 0.564 26.486 1.00 38.17 270 GLN A N 1
ATOM 2046 C CA . GLN A 1 268 ? 8.554 0.998 26.388 1.00 36.95 270 GLN A CA 1
ATOM 2047 C C . GLN A 1 268 ? 8.417 2.262 25.545 1.00 39.38 270 GLN A C 1
ATOM 2048 O O . GLN A 1 268 ? 7.535 2.338 24.677 1.00 37.52 270 GLN A O 1
ATOM 2054 N N . LEU A 1 269 ? 9.301 3.252 25.762 1.00 38.03 271 LEU A N 1
ATOM 2055 C CA . LEU A 1 269 ? 9.221 4.509 25.017 1.00 38.66 271 LEU A CA 1
ATOM 2056 C C . LEU A 1 269 ? 9.476 4.282 23.535 1.00 37.81 271 LEU A C 1
ATOM 2057 O O . LEU A 1 269 ? 8.774 4.844 22.682 1.00 35.53 271 LEU A O 1
ATOM 2062 N N . THR A 1 270 ? 10.469 3.448 23.216 1.00 37.97 272 THR A N 1
ATOM 2063 C CA . THR A 1 270 ? 10.717 3.055 21.830 1.00 37.88 272 THR A CA 1
ATOM 2064 C C . THR A 1 270 ? 9.477 2.433 21.193 1.00 33.99 272 THR A C 1
ATOM 2065 O O . THR A 1 270 ? 9.129 2.761 20.050 1.00 30.75 272 THR A O 1
ATOM 2069 N N . LEU A 1 271 ? 8.780 1.556 21.924 1.00 32.94 273 LEU A N 1
ATOM 2070 C CA . LEU A 1 271 ? 7.605 0.890 21.356 1.00 35.18 273 LEU A CA 1
ATOM 2071 C C . LEU A 1 271 ? 6.450 1.873 21.154 1.00 32.43 273 LEU A C 1
ATOM 2072 O O . LEU A 1 271 ? 5.713 1.780 20.163 1.00 31.03 273 LEU A O 1
ATOM 2077 N N . ARG A 1 272 ? 6.255 2.803 22.098 1.00 30.93 274 ARG A N 1
ATOM 2078 C CA . ARG A 1 272 ? 5.231 3.829 21.913 1.00 32.82 274 ARG A CA 1
ATOM 2079 C C . ARG A 1 272 ? 5.486 4.626 20.644 1.00 33.43 274 ARG A C 1
ATOM 2080 O O . ARG A 1 272 ? 4.558 4.888 19.866 1.00 29.31 274 ARG A O 1
ATOM 2088 N N . ASN A 1 273 ? 6.739 5.015 20.414 1.00 28.02 275 ASN A N 1
ATOM 2089 C CA . ASN A 1 273 ? 7.050 5.791 19.219 1.00 32.63 275 ASN A CA 1
ATOM 2090 C C . ASN A 1 273 ? 6.961 4.938 17.951 1.00 31.67 275 ASN A C 1
ATOM 2091 O O . ASN A 1 273 ? 6.554 5.431 16.892 1.00 29.74 275 ASN A O 1
ATOM 2096 N N . MET A 1 274 ? 7.360 3.666 18.021 1.00 31.57 276 MET A N 1
ATOM 2097 C CA . MET A 1 274 ? 7.185 2.810 16.852 1.00 30.29 276 MET A CA 1
ATOM 2098 C C . MET A 1 274 ? 5.705 2.637 16.515 1.00 27.51 276 MET A C 1
ATOM 2099 O O . MET A 1 274 ? 5.327 2.622 15.338 1.00 30.48 276 MET A O 1
ATO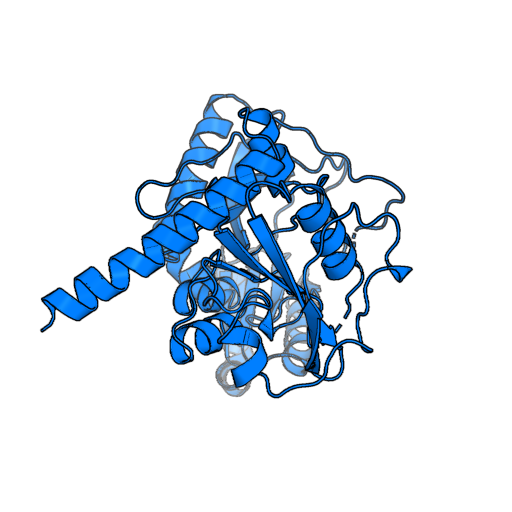M 2104 N N . ALA A 1 275 ? 4.856 2.501 17.534 1.00 24.31 277 ALA A N 1
ATOM 2105 C CA . ALA A 1 275 ? 3.419 2.380 17.306 1.00 26.42 277 ALA A CA 1
ATOM 2106 C C . ALA A 1 275 ? 2.870 3.555 16.510 1.00 29.80 277 ALA A C 1
ATOM 2107 O O . ALA A 1 275 ? 2.019 3.364 15.629 1.00 23.93 277 ALA A O 1
ATOM 2109 N N . LEU A 1 276 ? 3.321 4.787 16.826 1.00 27.05 278 LEU A N 1
ATOM 2110 C CA . LEU A 1 276 ? 2.866 5.961 16.079 1.00 28.94 278 LEU A CA 1
ATOM 2111 C C . LEU A 1 276 ? 3.342 5.899 14.635 1.00 26.19 278 LEU A C 1
ATOM 2112 O O . LEU A 1 276 ? 2.580 6.211 13.708 1.00 22.93 278 LEU A O 1
ATOM 2117 N N . GLU A 1 277 ? 4.599 5.486 14.427 1.00 28.60 279 GLU A N 1
ATOM 2118 C CA . GLU A 1 277 ? 5.116 5.327 13.067 1.00 27.43 279 GLU A CA 1
ATOM 2119 C C . GLU A 1 277 ? 4.291 4.313 12.284 1.00 29.71 279 GLU A C 1
ATOM 2120 O O . GLU A 1 277 ? 3.974 4.541 11.111 1.00 29.41 279 GLU A O 1
ATOM 2126 N N . ALA A 1 278 ? 3.900 3.204 12.933 1.00 24.80 280 ALA A N 1
ATOM 2127 C CA 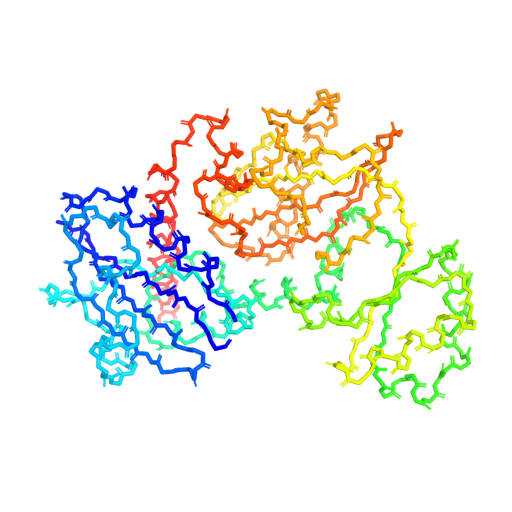. ALA A 1 278 ? 3.120 2.166 12.252 1.00 27.55 280 ALA A CA 1
ATOM 2128 C C . ALA A 1 278 ? 1.733 2.671 11.887 1.00 26.53 280 ALA A C 1
ATOM 2129 O O . ALA A 1 278 ? 1.185 2.292 10.852 1.00 25.79 280 ALA A O 1
ATOM 2131 N N . PHE A 1 279 ? 1.146 3.503 12.754 1.00 27.12 281 PHE A N 1
ATOM 2132 C CA . PHE A 1 279 ? -0.117 4.188 12.470 1.00 26.61 281 PHE A CA 1
ATOM 2133 C C . PHE A 1 279 ? 0.017 5.087 11.241 1.00 28.31 281 PHE A C 1
ATOM 2134 O O . PHE A 1 279 ? -0.824 5.068 10.337 1.00 27.41 281 PHE A O 1
ATOM 2142 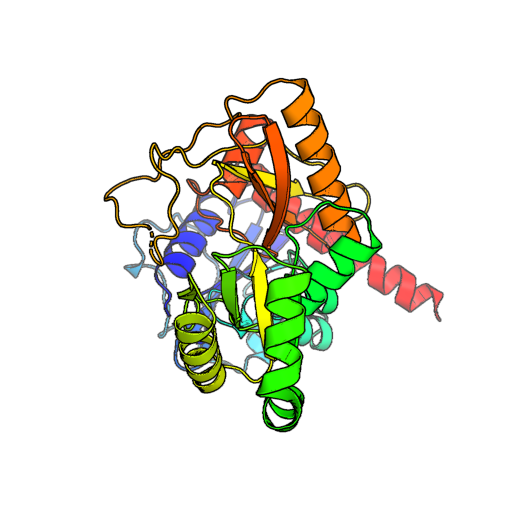N N . LYS A 1 280 ? 1.102 5.855 11.174 1.00 27.25 282 LYS A N 1
ATOM 2143 C CA . LYS A 1 280 ? 1.294 6.758 10.047 1.00 29.09 282 LYS A CA 1
ATOM 2144 C C . LYS A 1 280 ? 1.657 6.004 8.772 1.00 30.70 282 LYS A C 1
ATOM 2145 O O . LYS A 1 280 ? 1.289 6.435 7.671 1.00 29.54 282 LYS A O 1
ATOM 2151 N N . ALA A 1 281 ? 2.344 4.864 8.902 1.00 29.22 283 ALA A N 1
ATOM 2152 C CA . ALA A 1 281 ? 2.806 4.128 7.728 1.00 31.36 283 ALA A CA 1
ATOM 2153 C C . ALA A 1 281 ? 1.650 3.563 6.908 1.00 29.41 283 ALA A C 1
ATOM 2154 O O . ALA A 1 281 ? 1.787 3.391 5.697 1.00 29.50 283 ALA A O 1
ATOM 2156 N N . THR A 1 282 ? 0.521 3.235 7.540 1.00 27.41 284 THR A N 1
ATOM 2157 C CA . THR A 1 282 ? -0.674 2.828 6.809 1.00 29.17 284 THR A CA 1
ATOM 2158 C C . THR A 1 282 ? -1.747 3.914 6.780 1.00 31.04 284 THR A C 1
ATOM 2159 O O . THR A 1 282 ? -2.900 3.604 6.475 1.00 31.00 284 THR A O 1
ATOM 2163 N N . ASP A 1 283 ? -1.413 5.155 7.160 1.00 31.17 285 ASP A N 1
ATOM 2164 C CA . ASP A 1 283 ? -2.328 6.314 7.094 1.00 30.10 285 ASP A CA 1
ATOM 2165 C C . ASP A 1 283 ? -3.638 6.038 7.829 1.00 30.96 285 ASP A C 1
ATOM 2166 O O . ASP A 1 283 ? -4.745 6.250 7.316 1.00 26.12 285 ASP A O 1
ATOM 2171 N N . CYS A 1 284 ? -3.487 5.556 9.054 1.00 26.72 286 CYS A N 1
ATOM 2172 C CA . CYS A 1 284 ? -4.616 5.195 9.890 1.00 28.84 286 CYS A CA 1
ATOM 2173 C C . CYS A 1 284 ? -5.452 6.422 10.283 1.00 30.02 286 CYS A C 1
ATOM 2174 O O . CYS A 1 284 ? -5.011 7.577 10.189 1.00 25.69 286 CYS A O 1
ATOM 2177 N N . SER A 1 285 ? -6.676 6.132 10.743 1.00 28.60 287 SER A N 1
ATOM 2178 C CA . SER A 1 285 ? -7.628 7.085 11.304 1.00 29.48 287 SER A CA 1
ATOM 2179 C C . SER A 1 285 ? -8.297 6.443 12.509 1.00 28.44 287 SER A C 1
ATOM 2180 O O . SER A 1 285 ? -8.596 5.247 12.492 1.00 29.03 287 SER A O 1
ATOM 2183 N N . GLY A 1 286 ? -8.576 7.242 13.531 1.00 28.68 288 GLY A N 1
ATOM 2184 C CA . GLY A 1 286 ? -9.306 6.697 14.664 1.00 27.39 288 GLY A CA 1
ATOM 2185 C C . GLY A 1 286 ? -8.459 5.901 15.646 1.00 29.63 288 GLY A C 1
ATOM 2186 O O . GLY A 1 286 ? -8.275 6.329 16.803 1.00 25.55 288 GLY A O 1
ATOM 2187 N N . LEU A 1 287 ? -7.933 4.750 15.213 1.00 24.24 289 LEU A N 1
ATOM 2188 C CA . LEU A 1 287 ? -7.238 3.860 16.146 1.00 28.13 289 LEU A CA 1
ATOM 2189 C C . LEU A 1 287 ? -6.414 2.843 15.372 1.00 28.80 289 LEU A C 1
ATOM 2190 O O . LEU A 1 287 ? -6.645 2.617 14.177 1.00 26.26 289 LEU A O 1
ATOM 2195 N N . VAL A 1 288 ? -5.425 2.259 16.053 1.00 28.05 290 VAL A N 1
ATOM 2196 C CA . VAL A 1 288 ? -4.840 1.000 15.603 1.00 24.66 290 VAL A CA 1
ATOM 2197 C C . VAL A 1 288 ? -4.208 0.377 16.838 1.00 27.90 290 VAL A C 1
ATOM 2198 O O . VAL A 1 288 ? -3.882 1.075 17.806 1.00 24.32 290 VAL A O 1
ATOM 2202 N N . ARG A 1 289 ? -4.061 -0.946 16.825 1.00 22.87 291 ARG A N 1
ATOM 2203 C CA . ARG A 1 289 ? -3.194 -1.636 17.772 1.00 27.78 291 ARG A CA 1
ATOM 2204 C C . ARG A 1 289 ? -1.936 -2.083 17.040 1.00 26.24 291 ARG A C 1
ATOM 2205 O O . ARG A 1 289 ? -2.020 -2.701 15.968 1.00 25.22 291 ARG A O 1
ATOM 2213 N N . ALA A 1 290 ? -0.777 -1.701 17.575 1.00 24.01 292 ALA A N 1
ATOM 2214 C CA . ALA A 1 290 ? 0.510 -2.125 17.038 1.00 26.95 292 ALA A CA 1
ATOM 2215 C C . ALA A 1 290 ? 0.987 -3.340 17.826 1.00 26.23 292 ALA A C 1
ATOM 2216 O O . ALA A 1 290 ? 1.144 -3.264 19.052 1.00 25.16 292 ALA A O 1
ATOM 2218 N N . ASP A 1 291 ? 1.199 -4.460 17.134 1.00 26.44 293 ASP A N 1
ATOM 2219 C CA . ASP A 1 291 ? 1.630 -5.706 17.774 1.00 28.48 293 ASP A CA 1
ATOM 2220 C C . ASP A 1 291 ? 3.109 -5.945 17.471 1.00 28.87 293 ASP A C 1
ATOM 2221 O O . ASP A 1 291 ? 3.500 -5.991 16.299 1.00 28.55 293 ASP A O 1
ATOM 2226 N N . PHE A 1 292 ? 3.918 -6.130 18.514 1.00 26.31 294 PHE A N 1
ATOM 2227 C CA . PHE A 1 292 ? 5.358 -6.300 18.360 1.00 28.44 294 PHE A CA 1
ATOM 2228 C C . PHE A 1 292 ? 5.857 -7.667 18.838 1.00 33.43 294 PHE A C 1
ATOM 2229 O O . PHE A 1 292 ? 5.255 -8.332 19.690 1.00 26.93 294 PHE A O 1
ATOM 2237 N N . PHE A 1 293 ? 6.996 -8.071 18.279 1.00 31.66 295 PHE A N 1
ATOM 2238 C CA . PHE A 1 293 ? 7.813 -9.139 18.837 1.00 35.63 295 PHE A CA 1
ATOM 2239 C C . PHE A 1 293 ? 8.955 -8.481 19.596 1.00 34.22 295 PHE A C 1
ATOM 2240 O O . PHE A 1 293 ? 9.674 -7.660 19.028 1.00 34.18 295 PHE A O 1
ATOM 2248 N N . VAL A 1 294 ? 9.128 -8.841 20.860 1.00 31.69 296 VAL A N 1
ATOM 2249 C CA . VAL A 1 294 ? 10.237 -8.331 21.662 1.00 36.96 296 VAL A CA 1
ATOM 2250 C C . VAL A 1 294 ? 10.912 -9.541 22.294 1.00 39.15 296 VAL A C 1
ATOM 2251 O O . VAL A 1 294 ? 10.320 -10.205 23.157 1.00 37.68 296 VAL A O 1
ATOM 2255 N N . THR A 1 295 ? 12.143 -9.832 21.868 1.00 39.12 297 THR A N 1
ATOM 2256 C CA . THR A 1 295 ? 12.891 -10.960 22.405 1.00 41.97 297 THR A CA 1
ATOM 2257 C C . THR A 1 295 ? 13.335 -10.674 23.833 1.00 46.44 297 THR A C 1
ATOM 2258 O O . THR A 1 295 ? 13.233 -9.551 24.336 1.00 46.78 297 THR A O 1
ATOM 2262 N N . GLU A 1 296 ? 13.850 -11.719 24.480 1.00 49.54 298 GLU A N 1
ATOM 2263 C CA . GLU A 1 296 ? 14.287 -11.625 25.865 1.00 52.07 298 GLU A CA 1
ATOM 2264 C C . GLU A 1 296 ? 15.506 -10.717 25.992 1.00 53.16 298 GLU A C 1
ATOM 2265 O O . GLU A 1 296 ? 15.741 -10.147 27.063 1.00 57.03 298 GLU A O 1
ATOM 2271 N N . ASP A 1 297 ? 16.269 -10.554 24.909 1.00 49.32 299 ASP A N 1
ATOM 2272 C CA . ASP A 1 297 ? 17.337 -9.566 24.828 1.00 49.93 299 ASP A CA 1
ATOM 2273 C C . ASP A 1 297 ? 16.858 -8.237 24.227 1.00 50.34 299 ASP A C 1
ATOM 2274 O O . ASP A 1 297 ? 17.656 -7.500 23.635 1.00 49.21 299 ASP A O 1
ATOM 2276 N N . ASN A 1 298 ? 15.562 -7.933 24.340 1.00 47.64 300 ASN A N 1
ATOM 2277 C CA . ASN A 1 298 ? 14.992 -6.609 24.083 1.00 44.97 300 ASN A CA 1
ATOM 2278 C C . ASN A 1 298 ? 15.169 -6.146 22.644 1.00 44.43 300 ASN A C 1
ATOM 2279 O O . ASN A 1 298 ? 15.085 -4.941 22.369 1.00 43.26 300 ASN A O 1
ATOM 2284 N N . GLN A 1 299 ? 15.421 -7.070 21.719 1.00 44.63 301 GLN A N 1
ATOM 2285 C CA . GLN A 1 299 ? 15.352 -6.746 20.305 1.00 40.46 301 GLN A CA 1
ATOM 2286 C C . GLN A 1 299 ? 13.899 -6.616 19.869 1.00 40.90 301 GLN A C 1
ATOM 2287 O O . GLN A 1 299 ? 13.061 -7.444 20.238 1.00 36.53 301 GLN A O 1
ATOM 2293 N N . ILE A 1 300 ? 13.605 -5.591 19.057 1.00 37.31 302 ILE A N 1
ATOM 2294 C CA . ILE A 1 300 ? 12.235 -5.218 18.699 1.00 35.21 302 ILE A CA 1
ATOM 2295 C C . ILE A 1 300 ? 11.982 -5.456 17.214 1.00 34.68 302 ILE A C 1
ATOM 2296 O O . ILE A 1 300 ? 12.774 -5.045 16.360 1.00 35.39 302 ILE A O 1
ATOM 2301 N N . TYR A 1 301 ? 10.850 -6.068 16.906 1.00 34.14 303 TYR A N 1
ATOM 2302 C CA . TYR A 1 301 ? 10.318 -6.110 15.554 1.00 32.12 303 TYR A CA 1
ATOM 2303 C C . TYR A 1 301 ? 8.836 -5.777 15.609 1.00 32.37 303 TYR A C 1
ATOM 2304 O O . TYR A 1 301 ? 8.143 -6.185 16.548 1.00 32.01 303 TYR A O 1
ATOM 2313 N N . ILE A 1 302 ? 8.327 -5.083 14.599 1.00 30.80 304 ILE A N 1
ATOM 2314 C CA . ILE A 1 302 ? 6.884 -4.913 14.505 1.00 32.54 304 ILE A CA 1
ATOM 2315 C C . ILE A 1 302 ? 6.330 -6.125 13.777 1.00 31.05 304 ILE A C 1
ATOM 2316 O O . ILE A 1 302 ? 6.888 -6.569 12.766 1.00 30.88 304 ILE A O 1
ATOM 2321 N N . ASN A 1 303 ? 5.269 -6.695 14.331 1.00 29.63 305 ASN A N 1
ATOM 2322 C CA . ASN A 1 303 ? 4.667 -7.884 13.746 1.00 32.64 305 ASN A CA 1
ATOM 2323 C C . ASN A 1 303 ? 3.556 -7.469 12.786 1.00 31.67 305 ASN A C 1
ATOM 2324 O O . ASN A 1 303 ? 3.657 -7.689 11.581 1.00 32.31 305 ASN A O 1
ATOM 2329 N N . GLU A 1 304 ? 2.511 -6.828 13.299 1.00 32.07 306 GLU A N 1
ATOM 2330 C CA . GLU A 1 304 ? 1.458 -6.326 12.430 1.00 32.69 306 GLU A CA 1
ATOM 2331 C C . GLU A 1 304 ? 0.695 -5.225 13.141 1.00 30.08 306 GLU A C 1
ATOM 2332 O O . GLU A 1 304 ? 0.773 -5.075 14.365 1.00 31.23 306 GLU A O 1
ATOM 2338 N N . THR A 1 305 ? -0.060 -4.469 12.357 1.00 27.33 307 THR A N 1
ATOM 2339 C CA . THR A 1 305 ? -1.098 -3.632 12.929 1.00 29.82 307 THR A CA 1
ATOM 2340 C C . THR A 1 305 ? -2.458 -4.308 12.764 1.00 29.74 307 THR A C 1
ATOM 2341 O O . THR A 1 305 ? -2.659 -5.177 11.913 1.00 30.72 307 THR A O 1
ATOM 2345 N N . ASN A 1 306 ? -3.381 -3.890 13.621 1.00 27.59 308 ASN A N 1
ATOM 2346 C CA . ASN A 1 306 ? -4.747 -4.382 13.696 1.00 30.62 308 ASN A CA 1
ATOM 2347 C C . ASN A 1 306 ? -5.656 -3.152 13.645 1.00 31.77 308 ASN A C 1
ATOM 2348 O O . ASN A 1 306 ? -5.720 -2.385 14.619 1.00 29.23 308 ASN A O 1
ATOM 2353 N N . ALA A 1 307 ? -6.361 -2.981 12.517 1.00 28.80 309 ALA A N 1
ATOM 2354 C CA . ALA A 1 307 ? -7.163 -1.786 12.265 1.00 32.03 309 ALA A CA 1
ATOM 2355 C C . ALA A 1 307 ? -8.454 -1.756 13.067 1.00 34.87 309 ALA A C 1
ATOM 2356 O O . ALA A 1 307 ? -8.884 -0.666 13.466 1.00 34.59 309 ALA A O 1
ATOM 2358 N N . MET A 1 308 ? -9.105 -2.901 13.318 1.00 33.30 310 MET A N 1
ATOM 2359 C CA . MET A 1 308 ? -10.115 -2.935 14.379 1.00 36.28 310 MET A CA 1
ATOM 2360 C C . MET A 1 308 ? -9.781 -4.017 15.396 1.00 32.27 310 MET A C 1
ATOM 2361 O O . MET A 1 308 ? -10.164 -5.190 15.247 1.00 31.12 310 MET A O 1
ATOM 2366 N N . PRO A 1 309 ? -9.096 -3.639 16.469 1.00 34.27 311 PRO A N 1
ATOM 2367 C CA . PRO A 1 309 ? -8.644 -4.607 17.466 1.00 33.02 311 PRO A CA 1
ATOM 2368 C C . PRO A 1 309 ? -9.784 -5.088 18.336 1.00 32.14 311 PRO A C 1
ATOM 2369 O O . PRO A 1 309 ? -10.863 -4.499 18.369 1.00 32.33 311 PRO A O 1
ATOM 2373 N N . GLY A 1 310 ? -9.500 -6.153 19.087 1.00 30.43 312 GLY A N 1
ATOM 2374 C CA . GLY A 1 310 ? -10.417 -6.631 20.108 1.00 33.63 312 GLY A CA 1
ATOM 2375 C C . GLY A 1 310 ? -10.903 -5.492 20.983 1.00 35.20 312 GLY A C 1
ATOM 2376 O O . GLY A 1 310 ? -10.098 -4.682 21.468 1.00 29.33 312 GLY A O 1
ATOM 2377 N N . PHE A 1 311 ? -12.227 -5.405 21.195 1.00 34.03 313 PHE A N 1
ATOM 2378 C CA . PHE A 1 311 ? -12.762 -4.199 21.814 1.00 30.42 313 PHE A CA 1
ATOM 2379 C C . PHE A 1 311 ? -13.793 -4.484 22.908 1.00 34.95 313 PHE A C 1
ATOM 2380 O O . PHE A 1 311 ? -14.573 -3.581 23.260 1.00 31.90 313 PHE A O 1
ATOM 2388 N N . THR A 1 312 ? -13.789 -5.685 23.489 1.00 29.58 314 THR A N 1
ATOM 2389 C CA . THR A 1 312 ? -14.564 -5.934 24.693 1.00 33.94 314 THR A CA 1
ATOM 2390 C C . THR A 1 312 ? -14.029 -5.071 25.836 1.00 36.05 314 THR A C 1
ATOM 2391 O O . THR A 1 312 ? -13.009 -4.387 25.717 1.00 34.17 314 THR A O 1
ATOM 2395 N N . ALA A 1 313 ? -14.727 -5.111 26.969 1.00 36.54 315 ALA A N 1
ATOM 2396 C CA . ALA A 1 313 ? -14.276 -4.299 28.093 1.00 37.72 315 ALA A CA 1
ATOM 2397 C C . ALA A 1 313 ? -12.983 -4.847 28.686 1.00 37.58 315 ALA A C 1
ATOM 2398 O O . ALA A 1 313 ? -12.191 -4.080 29.244 1.00 37.78 315 ALA A O 1
ATOM 2400 N N . PHE A 1 314 ? -12.737 -6.155 28.554 1.00 36.00 316 PHE A N 1
ATOM 2401 C CA . PHE A 1 314 ? -11.492 -6.765 29.014 1.00 38.18 316 PHE A CA 1
ATOM 2402 C C . PHE A 1 314 ? -10.469 -7.011 27.913 1.00 33.44 316 PHE A C 1
ATOM 2403 O O . PHE A 1 314 ? -9.420 -7.592 28.192 1.00 35.72 316 PHE A O 1
ATOM 2411 N N . SER A 1 315 ? -10.721 -6.576 26.686 1.00 34.57 317 SER A N 1
ATOM 2412 C CA . SER A 1 315 ? -9.714 -6.694 25.639 1.00 32.50 317 SER A CA 1
ATOM 2413 C C . SER A 1 315 ? -8.505 -5.789 25.895 1.00 32.43 317 SER A C 1
ATOM 2414 O O . SER A 1 315 ? -8.559 -4.816 26.658 1.00 29.77 317 SER A O 1
ATOM 2417 N N . MET A 1 316 ? -7.413 -6.095 25.189 1.00 30.65 31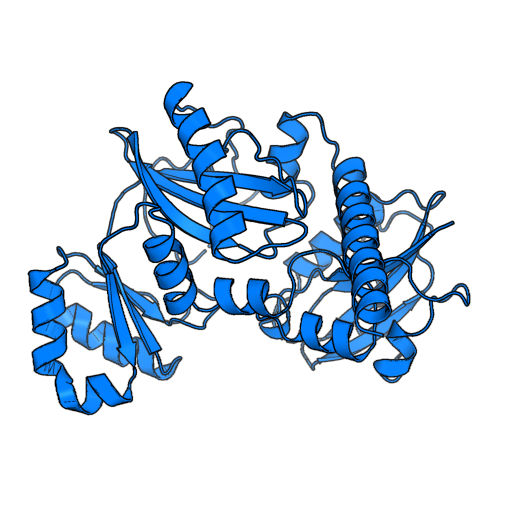8 MET A N 1
ATOM 2418 C CA . MET A 1 316 ? -6.164 -5.367 25.377 1.00 30.81 318 MET A CA 1
ATOM 2419 C C . MET A 1 316 ? -6.304 -3.886 24.999 1.00 30.38 318 MET A C 1
ATOM 2420 O O . MET A 1 316 ? -5.815 -3.007 25.718 1.00 30.32 318 MET A O 1
ATOM 2425 N N . TYR A 1 317 ? -6.924 -3.589 23.851 1.00 29.38 319 TYR A N 1
ATOM 2426 C CA . TYR A 1 317 ? -6.936 -2.199 23.386 1.00 30.38 319 TYR A CA 1
ATOM 2427 C C . TYR A 1 317 ? -7.606 -1.283 24.401 1.00 29.48 319 TYR A C 1
ATOM 2428 O O . TYR A 1 317 ? -7.001 -0.261 24.756 1.00 29.83 319 TYR A O 1
ATOM 2437 N N . PRO A 1 318 ? -8.815 -1.567 24.906 1.00 30.76 320 PRO A N 1
ATOM 2438 C CA . PRO A 1 318 ? -9.381 -0.679 25.936 1.00 29.80 320 PRO A CA 1
ATOM 2439 C C . PRO A 1 318 ? -8.632 -0.714 27.247 1.00 32.62 320 PRO A C 1
ATOM 2440 O O . PRO A 1 318 ? -8.549 0.321 27.926 1.00 31.32 320 PRO A O 1
ATOM 2444 N N . LYS A 1 319 ? -8.103 -1.877 27.650 1.00 30.33 321 LYS A N 1
ATOM 2445 C CA . LYS A 1 319 ? -7.383 -1.934 28.920 1.00 31.95 321 LYS A CA 1
ATOM 2446 C C . LYS A 1 319 ? -6.077 -1.133 28.867 1.00 29.25 321 LYS A C 1
ATOM 2447 O O . LYS A 1 319 ? -5.657 -0.571 29.883 1.00 30.99 321 LYS A O 1
ATOM 2453 N N . LEU A 1 320 ? -5.425 -1.056 27.704 1.00 29.34 322 LEU A N 1
ATOM 2454 C CA . LEU A 1 320 ? -4.253 -0.184 27.569 1.00 31.08 322 LEU A CA 1
ATOM 2455 C C . LEU A 1 320 ? -4.625 1.287 27.777 1.00 32.92 322 LEU A C 1
ATOM 2456 O O . LEU A 1 320 ? -3.857 2.052 28.381 1.00 28.90 322 LEU A O 1
ATOM 2461 N N . TRP A 1 321 ? -5.804 1.701 27.297 1.00 29.01 323 TRP A N 1
ATOM 2462 C CA . TRP A 1 321 ? -6.204 3.085 27.498 1.00 31.69 323 TRP A CA 1
ATOM 2463 C C . TRP A 1 321 ? -6.673 3.330 28.923 1.00 33.60 323 TRP A C 1
ATOM 2464 O O . TRP A 1 321 ? -6.478 4.421 29.453 1.00 33.88 323 TRP A O 1
ATOM 2475 N N . GLU A 1 322 ? -7.269 2.333 29.570 1.00 34.30 324 GLU A N 1
ATOM 2476 C CA . GLU A 1 322 ? -7.624 2.493 30.976 1.00 32.48 324 GLU A CA 1
ATOM 2477 C C . GLU A 1 322 ? -6.397 2.807 31.810 1.00 33.33 324 GLU A C 1
ATOM 2478 O O . GLU A 1 322 ? -6.445 3.639 32.724 1.00 33.80 324 GLU A O 1
ATOM 2484 N N . ASN A 1 323 ? -5.295 2.112 31.532 1.00 32.36 325 ASN A N 1
ATOM 2485 C CA . ASN A 1 323 ? -4.057 2.351 32.253 1.00 35.10 325 ASN A CA 1
ATOM 2486 C C . ASN A 1 323 ? -3.560 3.782 32.095 1.00 33.77 325 ASN A C 1
ATOM 2487 O O . ASN A 1 323 ? -2.800 4.246 32.943 1.00 35.68 325 ASN A O 1
ATOM 2492 N N . MET A 1 324 ? -3.939 4.475 31.019 1.00 34.39 326 MET A N 1
ATOM 2493 C CA . MET A 1 324 ? -3.622 5.893 30.831 1.00 37.12 326 MET A CA 1
ATOM 2494 C C . MET A 1 324 ? -4.615 6.835 31.505 1.00 40.08 326 MET A C 1
ATOM 2495 O O . MET A 1 324 ? -4.398 8.056 31.488 1.00 39.86 326 MET A O 1
ATOM 2500 N N . GLY A 1 325 ? -5.684 6.313 32.103 1.00 37.85 327 GLY A N 1
ATOM 2501 C CA . GLY A 1 325 ? -6.700 7.156 32.702 1.00 41.29 327 GLY A CA 1
ATOM 2502 C C . GLY A 1 325 ? -7.950 7.331 31.865 1.00 43.29 327 GLY A C 1
ATOM 2503 O O . GLY A 1 325 ? -8.878 8.015 32.304 1.00 42.81 327 GLY A O 1
ATOM 2504 N N . LEU A 1 326 ? -8.007 6.730 30.680 1.00 38.41 328 LEU A N 1
ATOM 2505 C CA . LEU A 1 326 ? -9.141 6.886 29.777 1.00 37.16 328 LEU A CA 1
ATOM 2506 C C . LEU A 1 326 ? -10.100 5.730 30.003 1.00 39.51 328 LEU A C 1
ATOM 2507 O O . LEU A 1 326 ? -9.781 4.585 29.675 1.00 36.15 328 LEU A O 1
ATOM 2512 N N . SER A 1 327 ? -11.273 6.026 30.556 1.00 37.37 329 SER A N 1
ATOM 2513 C CA . SER A 1 327 ? -12.256 4.984 30.793 1.00 37.05 329 SER A CA 1
ATOM 2514 C C . SER A 1 327 ? -12.805 4.450 29.471 1.00 37.55 329 SER A C 1
ATOM 2515 O O . SER A 1 327 ? -12.771 5.122 28.424 1.00 33.30 329 SER A O 1
ATOM 2518 N N . TYR A 1 328 ? -13.293 3.205 29.529 1.00 36.24 330 TYR A N 1
ATOM 2519 C CA . TYR A 1 328 ? -13.977 2.582 28.396 1.00 33.28 330 TYR A CA 1
ATOM 2520 C C . TYR A 1 328 ? -15.099 3.462 27.853 1.00 33.67 330 TYR A C 1
ATOM 2521 O O . TYR A 1 328 ? -15.158 3.665 26.628 1.00 30.49 330 TYR A O 1
ATOM 2530 N N . PRO A 1 329 ? -15.989 4.023 28.673 1.00 32.89 331 PRO A N 1
ATOM 2531 C CA . PRO A 1 329 ? -16.968 4.966 28.113 1.00 37.14 331 PRO A CA 1
ATOM 2532 C C . PRO A 1 329 ? -16.324 6.219 27.528 1.00 35.17 331 PRO A C 1
ATOM 2533 O O . PRO A 1 329 ? -16.817 6.737 26.514 1.00 35.61 331 PRO A O 1
ATOM 2537 N N . GLU A 1 330 ? -15.215 6.698 28.101 1.00 33.32 332 GLU A N 1
ATOM 2538 C CA . GLU A 1 330 ? -14.539 7.865 27.533 1.00 34.06 332 GLU A CA 1
ATOM 2539 C C . GLU A 1 330 ? -13.881 7.525 26.197 1.00 37.38 332 GLU A C 1
ATOM 2540 O O . GLU A 1 330 ? -13.829 8.369 25.291 1.00 33.78 332 GLU A O 1
ATOM 2546 N N . LEU A 1 331 ? -13.353 6.297 26.068 1.00 33.48 333 LEU A N 1
ATOM 2547 C CA . LEU A 1 331 ? -12.721 5.868 24.817 1.00 33.51 333 LEU A CA 1
ATOM 2548 C C . LEU A 1 331 ? -13.740 5.793 23.683 1.00 30.43 333 LEU A C 1
ATOM 2549 O O . LEU A 1 331 ? -13.490 6.269 22.568 1.00 28.47 333 LEU A O 1
ATOM 2554 N N . ILE A 1 332 ? -14.899 5.204 23.958 1.00 30.92 334 ILE A N 1
ATOM 2555 C CA . ILE A 1 332 ? -15.978 5.127 22.969 1.00 32.90 334 ILE A CA 1
ATOM 2556 C C . ILE A 1 332 ? -16.377 6.523 22.491 1.00 33.67 334 ILE A C 1
ATOM 2557 O O . ILE A 1 332 ? -16.508 6.773 21.282 1.00 28.48 334 ILE A O 1
ATOM 2562 N N . THR A 1 333 ? -16.544 7.459 23.437 1.00 30.59 335 THR A N 1
ATOM 2563 C CA . THR A 1 333 ? -16.893 8.835 23.101 1.00 35.21 335 THR A CA 1
ATOM 2564 C C . THR A 1 333 ? -15.793 9.508 22.285 1.00 34.09 335 THR A C 1
ATOM 2565 O O . THR A 1 333 ? -16.076 10.245 21.323 1.00 31.57 335 THR A O 1
ATOM 2569 N N . LYS A 1 334 ? -14.528 9.283 22.658 1.00 31.33 336 LYS A N 1
ATOM 2570 C CA . LYS A 1 334 ? -13.426 9.839 21.876 1.00 30.25 336 LYS A CA 1
ATOM 2571 C C . LYS A 1 334 ? -13.432 9.315 20.435 1.00 34.34 336 LYS A C 1
ATOM 2572 O O . LYS A 1 334 ? -13.200 10.083 19.486 1.00 29.79 336 LYS A O 1
ATOM 2578 N N . LEU A 1 335 ? -13.697 8.007 20.253 1.00 29.36 337 LEU A N 1
ATOM 2579 C CA . LEU A 1 335 ? -13.762 7.432 18.908 1.00 28.81 337 LEU A CA 1
ATOM 2580 C C . LEU A 1 335 ? -14.876 8.061 18.088 1.00 30.28 337 LEU A C 1
ATOM 2581 O O . LEU A 1 335 ? -14.718 8.270 16.878 1.00 29.63 337 LEU A O 1
ATOM 2586 N N . ILE A 1 336 ? -16.001 8.393 18.730 1.00 31.47 338 ILE A N 1
ATOM 2587 C CA . ILE A 1 336 ? -17.103 9.047 18.025 1.00 31.75 338 ILE A CA 1
ATOM 2588 C C . ILE A 1 336 ? -16.730 10.476 17.642 1.00 32.32 338 ILE A C 1
ATOM 2589 O O . ILE A 1 336 ? -17.017 10.925 16.522 1.00 30.51 338 ILE A O 1
ATOM 2594 N N . GLU A 1 337 ? -16.064 11.208 18.540 1.00 33.94 339 GLU A N 1
ATOM 2595 C CA . GLU A 1 337 ? -15.659 12.575 18.203 1.00 34.24 339 GLU A CA 1
ATOM 2596 C C . GLU A 1 337 ? -14.666 12.582 17.044 1.00 35.38 339 GLU A C 1
ATOM 2597 O O . GLU A 1 337 ? -14.785 13.397 16.119 1.00 35.53 339 GLU A O 1
ATOM 2603 N N . LEU A 1 338 ? -13.680 11.677 17.080 1.00 31.30 340 LEU A N 1
ATOM 2604 C CA . LEU A 1 338 ? -12.740 11.518 15.963 1.00 35.17 340 LEU A CA 1
ATOM 2605 C C . LEU A 1 338 ? -13.456 11.173 14.654 1.00 33.43 340 LEU A C 1
ATOM 2606 O O . LEU A 1 338 ? -13.094 11.686 13.584 1.00 32.23 340 LEU A O 1
ATOM 2611 N N . ALA A 1 339 ? -14.449 10.279 14.707 1.00 31.88 341 ALA A N 1
ATOM 2612 C CA . ALA A 1 339 ? -15.255 10.022 13.516 1.00 31.92 341 ALA A CA 1
ATOM 2613 C C . ALA A 1 339 ? -15.927 11.307 13.016 1.00 36.89 341 ALA A C 1
ATOM 2614 O O . ALA A 1 339 ? -15.956 11.575 11.806 1.00 32.72 341 ALA A O 1
ATOM 2616 N N . LYS A 1 340 ? -16.497 12.103 13.936 1.00 33.38 342 LYS A N 1
ATOM 2617 C CA . LYS A 1 340 ? -17.103 13.377 13.542 1.00 40.51 342 LYS A CA 1
ATOM 2618 C C . LYS A 1 340 ? -16.079 14.289 12.884 1.00 37.79 342 LYS A C 1
ATOM 2619 O O . LYS A 1 340 ? -16.380 14.948 11.886 1.00 39.00 342 LYS A O 1
ATOM 2625 N N . GLU A 1 341 ? -14.859 14.328 13.421 1.00 37.24 343 GLU A N 1
ATOM 2626 C CA . GLU A 1 341 ? -13.872 15.302 12.954 1.00 41.01 343 GLU A CA 1
ATOM 2627 C C . GLU A 1 341 ? -13.357 14.944 11.568 1.00 40.55 343 GLU A C 1
ATOM 2628 O O . GLU A 1 341 ? -13.275 15.806 10.679 1.00 39.60 343 GLU A O 1
ATOM 2634 N N . ARG A 1 342 ? -12.996 13.679 11.373 1.00 37.15 344 ARG A N 1
ATOM 2635 C CA . ARG A 1 342 ? -12.580 13.193 10.062 1.00 38.98 344 ARG A CA 1
ATOM 2636 C C . ARG A 1 342 ? -13.663 13.475 9.031 1.00 41.68 344 ARG A C 1
ATOM 2637 O O . ARG A 1 342 ? -13.383 13.966 7.928 1.00 39.04 344 ARG A O 1
ATOM 2645 N N . HIS A 1 343 ? -14.922 13.202 9.396 1.00 39.70 345 HIS A N 1
ATOM 2646 C CA . HIS A 1 343 ? -16.025 13.428 8.473 1.00 44.91 345 HIS A CA 1
ATOM 2647 C C . HIS A 1 343 ? -16.182 14.913 8.145 1.00 49.85 345 HIS A C 1
ATOM 2648 O O . HIS A 1 343 ? -16.224 15.290 6.974 1.00 51.97 345 HIS A O 1
ATOM 2655 N N . GLN A 1 344 ? -16.257 15.775 9.165 1.00 47.86 346 GLN A N 1
ATOM 2656 C CA . GLN A 1 344 ? -16.307 17.217 8.915 1.00 51.24 346 GLN A CA 1
ATOM 2657 C C . GLN A 1 344 ? -15.123 17.693 8.068 1.00 55.57 346 GLN A C 1
ATOM 2658 O O . GLN A 1 344 ? -15.300 18.498 7.145 1.00 55.90 346 GLN A O 1
ATOM 2664 N N . ASP A 1 345 ? -13.912 17.193 8.342 1.00 52.42 347 ASP A N 1
ATOM 2665 C CA . ASP A 1 345 ? -12.756 17.671 7.590 1.00 55.54 347 ASP A CA 1
ATOM 2666 C C . ASP A 1 345 ? -12.866 17.361 6.105 1.00 60.97 347 ASP A C 1
ATOM 2667 O O . ASP A 1 345 ? -12.235 18.051 5.296 1.00 63.81 347 ASP A O 1
ATOM 2672 N N . LYS A 1 346 ? -13.683 16.375 5.721 1.00 60.83 348 LYS A N 1
ATOM 2673 C CA . LYS A 1 346 ? -13.785 16.035 4.305 1.00 64.02 348 LYS A CA 1
ATOM 2674 C C . LYS A 1 346 ? -14.704 16.970 3.523 1.00 68.09 348 LYS A C 1
ATOM 2675 O O . LYS A 1 346 ? -14.394 17.280 2.370 1.00 73.65 348 LYS A O 1
ATOM 2681 N N . GLN A 1 347 ? -15.835 17.430 4.081 1.00 76.90 349 GLN A N 1
ATOM 2682 C CA . GLN A 1 347 ? -16.576 18.460 3.346 1.00 79.30 349 GLN A CA 1
ATOM 2683 C C . GLN A 1 347 ? -15.781 19.752 3.251 1.00 82.57 349 GLN A C 1
ATOM 2684 O O . GLN A 1 347 ? -15.806 20.411 2.209 1.00 86.47 349 GLN A O 1
ATOM 2690 N N . LYS A 1 348 ? -15.067 20.135 4.317 1.00 72.79 350 LYS A N 1
ATOM 2691 C CA . LYS A 1 348 ? -14.204 21.310 4.215 1.00 72.85 350 LYS A CA 1
ATOM 2692 C C . LYS A 1 348 ? -13.224 21.186 3.054 1.00 77.30 350 LYS A C 1
ATOM 2693 O O . LYS A 1 348 ? -12.978 22.164 2.338 1.00 79.77 350 LYS A O 1
ATOM 2699 N N . ASN A 1 349 ? -12.665 19.992 2.830 1.00 72.75 351 ASN A N 1
ATOM 2700 C CA . ASN A 1 349 ? -11.839 19.836 1.637 1.00 75.26 351 ASN A CA 1
ATOM 2701 C C . ASN A 1 349 ? -12.689 19.755 0.372 1.00 79.55 351 ASN A C 1
ATOM 2702 O O . ASN A 1 349 ? -12.445 20.501 -0.582 1.00 83.11 351 ASN A O 1
ATOM 2707 N N . LYS A 1 350 ? -13.693 18.865 0.346 1.00 79.25 352 LYS A N 1
ATOM 2708 C CA . LYS A 1 350 ? -14.600 18.785 -0.802 1.00 81.01 352 LYS A CA 1
ATOM 2709 C C . LYS A 1 350 ? -15.196 20.143 -1.151 1.00 83.76 352 LYS A C 1
ATOM 2710 O O . LYS A 1 350 ? -15.509 20.403 -2.319 1.00 86.26 352 LYS A O 1
ATOM 2712 N N . TYR A 1 351 ? -15.355 21.020 -0.154 1.00 85.93 353 TYR A N 1
ATOM 2713 C CA . TYR A 1 351 ? -15.759 22.400 -0.409 1.00 86.06 353 TYR A CA 1
ATOM 2714 C C . TYR A 1 351 ? -14.634 23.204 -1.045 1.00 88.38 353 TYR A C 1
ATOM 2715 O O . TYR A 1 351 ? -14.835 23.865 -2.070 1.00 90.80 353 TYR A O 1
ATOM 2717 N N . LYS A 1 352 ? -13.449 23.191 -0.427 1.00 85.27 354 LYS A N 1
ATOM 2718 C CA . LYS A 1 352 ? -12.343 24.005 -0.919 1.00 85.76 354 LYS A CA 1
ATOM 2719 C C . LYS A 1 352 ? -11.858 23.560 -2.296 1.00 87.02 354 LYS A C 1
ATOM 2720 O O . LYS A 1 352 ? -11.270 24.378 -3.015 1.00 88.29 354 LYS A O 1
ATOM 2722 N N . ILE A 1 353 ? -12.099 22.300 -2.684 1.00 85.77 355 ILE A N 1
ATOM 2723 C CA . ILE A 1 353 ? -11.927 21.876 -4.074 1.00 86.09 355 ILE A CA 1
ATOM 2724 C C . ILE A 1 353 ? -12.884 22.613 -5.011 1.00 88.01 355 ILE A C 1
ATOM 2725 O O . ILE A 1 353 ? -12.684 22.599 -6.231 1.00 86.85 355 ILE A O 1
ATOM 2730 N N . ASP A 1 354 ? -13.909 23.270 -4.463 1.00 90.39 356 ASP A N 1
ATOM 2731 C CA . ASP A 1 354 ? -14.970 23.915 -5.235 1.00 88.74 356 ASP A CA 1
ATOM 2732 C C . ASP A 1 354 ? -15.671 22.872 -6.091 1.00 92.82 356 ASP A C 1
ATOM 2733 O O . ASP A 1 354 ? -15.890 21.743 -5.631 1.00 89.58 356 ASP A O 1
#

B-factor: mean 46.79, std 14.46, range [22.1, 112.84]